Protein AF-A0A9P6BPW1-F1 (afdb_monomer)

Secondary structure (DSSP, 8-state):
-------PPPPPHHHHHHHHTTTS-HHHHHHHTTS-HHHHHHHHHHHHSEEETTT-GGGGSS-HHHHHHTGGG--EEE---SHHHHHHHHHSTT-EE-HHHHTTS----TT----EEEETT--SHHHHHHHHHHHHHHHHHHHHHHHHTTS--PPPPP-----HHHHHHHHHTT-TTS-S---------TT-S--PPPEE---S-PPP-

Mean predicted aligned error: 11.33 Å

Foldseek 3Di:
DDPPPPPDDPDDPLRVLLVVLVVDALVVLVVQLVPDVSSVVSSLLVNAAEAECVVCVVVLVDDLVNCLVSVVSHDHYHDPPDPSSVVSVLSNPPQADELVVVVVDPDDDQPPLDDWGHHPPCQDPVLVVLLVVLLVVVVVVVVVCVVVVPPDDDDDDDDDPDDPSNSSSVVSNNHPNNDPPQPPPPPDDPPDPDDGRISTGDDDDDDDD

Structure (mmCIF, N/CA/C/O backbone):
data_AF-A0A9P6BPW1-F1
#
_entry.id   AF-A0A9P6BPW1-F1
#
loop_
_atom_site.group_PDB
_atom_site.id
_atom_site.type_symbol
_atom_site.label_atom_id
_atom_site.label_alt_id
_atom_site.label_comp_id
_atom_site.label_asym_id
_atom_site.label_entity_id
_atom_site.label_seq_id
_atom_site.pdbx_PDB_ins_code
_atom_site.Cartn_x
_atom_site.Cartn_y
_atom_site.Cartn_z
_atom_site.occupancy
_atom_site.B_iso_or_equiv
_atom_site.auth_seq_id
_atom_site.auth_comp_id
_atom_site.auth_asym_id
_atom_site.auth_atom_id
_atom_site.pdbx_PDB_model_num
ATOM 1 N N . MET A 1 1 ? 9.138 25.338 -57.048 1.00 50.34 1 MET A N 1
ATOM 2 C CA . MET A 1 1 ? 8.666 24.848 -55.737 1.00 50.34 1 MET A CA 1
ATOM 3 C C . MET A 1 1 ? 9.693 23.859 -55.225 1.00 50.34 1 MET A C 1
ATOM 5 O O . MET A 1 1 ? 9.727 22.733 -55.693 1.00 50.34 1 MET A O 1
ATOM 9 N N . THR A 1 2 ? 10.612 24.310 -54.379 1.00 56.25 2 THR A N 1
ATOM 10 C CA . THR A 1 2 ? 11.591 23.439 -53.723 1.00 56.25 2 THR A CA 1
ATOM 11 C C . THR A 1 2 ? 11.017 23.031 -52.377 1.00 56.25 2 THR A C 1
ATOM 13 O O . THR A 1 2 ? 10.943 23.865 -51.475 1.00 56.25 2 THR A O 1
ATOM 16 N N . ASP A 1 3 ? 10.592 21.774 -52.263 1.00 57.56 3 ASP A N 1
ATOM 17 C CA . ASP A 1 3 ? 10.276 21.151 -50.981 1.00 57.56 3 ASP A CA 1
ATOM 18 C C . ASP A 1 3 ? 11.519 21.207 -50.093 1.00 57.56 3 ASP A C 1
ATOM 20 O O . ASP A 1 3 ? 12.514 20.507 -50.307 1.00 57.56 3 ASP A O 1
ATOM 24 N N . SER A 1 4 ? 11.486 22.085 -49.095 1.00 54.41 4 SER A N 1
ATOM 25 C CA . SER A 1 4 ? 12.459 22.088 -48.017 1.00 54.41 4 SER A CA 1
ATOM 26 C C . SER A 1 4 ? 12.219 20.838 -47.175 1.00 54.41 4 SER A C 1
ATOM 28 O O . SER A 1 4 ? 11.449 20.866 -46.215 1.00 54.41 4 SER A O 1
ATOM 30 N N . LEU A 1 5 ? 12.864 19.731 -47.553 1.00 60.88 5 LEU A N 1
ATOM 31 C CA . LEU A 1 5 ? 13.001 18.539 -46.722 1.00 60.88 5 LEU A CA 1
ATOM 32 C C . LEU A 1 5 ? 13.527 18.980 -45.356 1.00 60.88 5 LEU A C 1
ATOM 34 O O . LEU A 1 5 ? 14.708 19.300 -45.195 1.00 60.88 5 LEU A O 1
ATOM 38 N N . VAL A 1 6 ? 12.618 19.041 -44.383 1.00 67.81 6 VAL A N 1
ATOM 39 C CA . VAL A 1 6 ? 12.934 19.309 -42.986 1.00 67.81 6 VAL A CA 1
ATOM 40 C C . VAL A 1 6 ? 13.926 18.234 -42.574 1.00 67.81 6 VAL A C 1
ATOM 42 O O . VAL A 1 6 ? 13.581 17.061 -42.443 1.00 67.81 6 VAL A O 1
ATOM 45 N N . ARG A 1 7 ? 15.193 18.631 -42.442 1.00 68.12 7 ARG A N 1
ATOM 46 C CA . ARG A 1 7 ? 16.310 17.754 -42.098 1.00 68.12 7 ARG A CA 1
ATOM 47 C C . ARG A 1 7 ? 16.194 17.414 -40.610 1.00 68.12 7 ARG A C 1
ATOM 49 O O . ARG A 1 7 ? 16.899 17.963 -39.770 1.00 68.12 7 ARG A O 1
ATOM 56 N N . GLY A 1 8 ? 15.208 16.583 -40.278 1.00 80.38 8 GLY A N 1
ATOM 57 C CA . GLY A 1 8 ? 14.935 16.144 -38.919 1.00 80.38 8 GLY A CA 1
ATOM 58 C C . GLY A 1 8 ? 16.134 15.383 -38.367 1.00 80.38 8 GLY A C 1
ATOM 59 O O . GLY A 1 8 ? 16.733 14.557 -39.057 1.00 80.38 8 GLY A O 1
ATOM 60 N N . LYS A 1 9 ? 16.500 15.671 -37.116 1.00 88.38 9 LYS A N 1
ATOM 61 C CA . LYS A 1 9 ? 17.528 14.919 -36.393 1.00 88.38 9 LYS A CA 1
ATOM 62 C C . LYS A 1 9 ? 17.118 13.444 -36.366 1.00 88.38 9 LYS A C 1
ATOM 64 O O . LYS A 1 9 ? 16.017 13.130 -35.916 1.00 88.38 9 LYS A O 1
ATOM 69 N N . ALA A 1 10 ? 17.987 12.558 -36.855 1.00 89.94 10 ALA A N 1
ATOM 70 C CA . ALA A 1 10 ? 17.742 11.121 -36.800 1.00 89.94 10 ALA A CA 1
ATOM 71 C C . ALA A 1 10 ? 17.465 10.701 -35.347 1.00 89.94 10 ALA A C 1
ATOM 73 O O . ALA A 1 10 ? 18.186 11.108 -34.430 1.00 89.94 10 ALA A O 1
ATOM 74 N N . LEU A 1 11 ? 16.402 9.922 -35.141 1.00 91.25 11 LEU A N 1
ATOM 75 C CA . LEU A 1 11 ? 16.024 9.455 -33.811 1.00 91.25 11 LEU A CA 1
ATOM 76 C C . LEU A 1 11 ? 17.104 8.518 -33.272 1.00 91.25 11 LEU A C 1
ATOM 78 O O . LEU A 1 11 ? 17.569 7.611 -33.961 1.00 91.25 11 LEU A O 1
ATOM 82 N N . SER A 1 12 ? 17.488 8.729 -32.018 1.00 95.19 12 SER A N 1
ATOM 83 C CA . SER A 1 12 ? 18.448 7.850 -31.351 1.00 95.19 12 SER A CA 1
ATOM 84 C C . SER A 1 12 ? 17.793 6.522 -30.948 1.00 95.19 12 SER A C 1
ATOM 86 O O . SER A 1 12 ? 16.600 6.474 -30.645 1.00 95.19 12 SER A O 1
ATOM 88 N N . ILE A 1 13 ? 18.573 5.437 -30.878 1.00 93.94 13 ILE A N 1
ATOM 89 C CA . ILE A 1 13 ? 18.072 4.117 -30.441 1.00 93.94 13 ILE A CA 1
ATOM 90 C C . ILE A 1 13 ? 17.364 4.179 -29.068 1.00 93.94 13 ILE A C 1
ATOM 92 O O . ILE A 1 13 ? 16.273 3.613 -28.950 1.00 93.94 13 ILE A O 1
ATOM 96 N N . PRO A 1 14 ? 17.892 4.873 -28.034 1.00 94.25 14 PRO A N 1
ATOM 97 C CA . PRO A 1 14 ? 17.191 5.003 -26.754 1.00 94.25 14 PRO A CA 1
ATOM 98 C C . PRO A 1 14 ? 15.830 5.693 -26.876 1.00 94.25 14 PRO A C 1
ATOM 100 O O . PRO A 1 14 ? 14.873 5.291 -26.216 1.00 94.25 14 PRO A O 1
ATOM 103 N N . GLU A 1 15 ? 15.729 6.706 -27.739 1.00 93.94 15 GLU A N 1
ATOM 104 C CA . GLU A 1 15 ? 14.480 7.423 -27.976 1.00 93.94 15 GLU A CA 1
ATOM 105 C C . GLU A 1 15 ? 13.443 6.533 -28.665 1.00 93.94 15 GLU A C 1
ATOM 107 O O . GLU A 1 15 ? 12.296 6.480 -28.222 1.00 93.94 15 GLU A O 1
ATOM 112 N N . ILE A 1 16 ? 13.849 5.788 -29.698 1.00 94.62 16 ILE A N 1
ATOM 113 C CA . ILE A 1 16 ? 12.974 4.830 -30.385 1.00 94.62 16 ILE A CA 1
ATOM 114 C C . ILE A 1 16 ? 12.455 3.797 -29.384 1.00 94.62 16 ILE A C 1
ATOM 116 O O . ILE A 1 16 ? 11.249 3.581 -29.292 1.00 94.62 16 ILE A O 1
ATOM 120 N N . ARG A 1 17 ? 13.340 3.217 -28.568 1.00 95.00 17 ARG A N 1
ATOM 121 C CA . ARG A 1 17 ? 12.963 2.217 -27.563 1.00 95.00 17 ARG A CA 1
ATOM 122 C C . ARG A 1 17 ? 11.977 2.767 -26.531 1.00 95.00 17 ARG A C 1
ATOM 124 O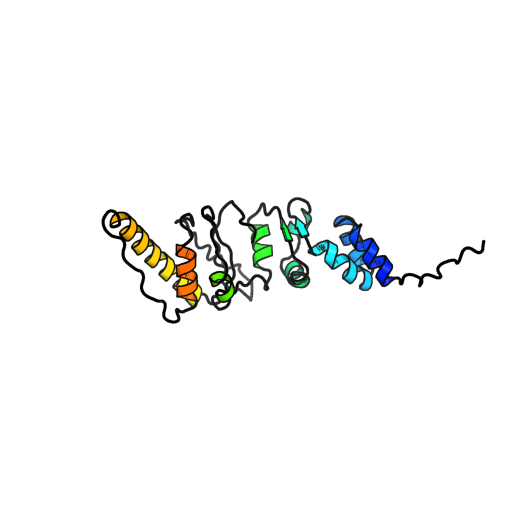 O . ARG A 1 17 ? 11.018 2.083 -26.195 1.00 95.00 17 ARG A O 1
ATOM 131 N N . ASN A 1 18 ? 12.175 4.000 -26.064 1.00 92.88 18 ASN A N 1
ATOM 132 C CA . ASN A 1 18 ? 11.261 4.653 -25.122 1.00 92.88 18 ASN A CA 1
ATOM 133 C C . ASN A 1 18 ? 9.896 4.995 -25.745 1.00 92.88 18 ASN A C 1
ATOM 135 O O . ASN A 1 18 ? 8.894 5.090 -25.043 1.00 92.88 18 ASN A O 1
ATOM 139 N N . ARG A 1 19 ? 9.837 5.207 -27.064 1.00 94.50 19 ARG A N 1
ATOM 140 C CA . ARG A 1 19 ? 8.560 5.356 -27.775 1.00 94.50 19 ARG A CA 1
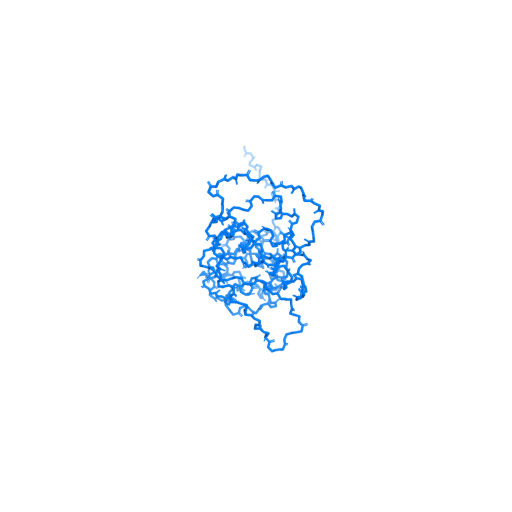ATOM 141 C C . ARG A 1 19 ? 7.866 4.005 -27.911 1.00 94.50 19 ARG A C 1
ATOM 143 O O . ARG A 1 19 ? 6.696 3.908 -27.566 1.00 94.50 19 ARG A O 1
ATOM 150 N N . VAL A 1 20 ? 8.590 2.969 -28.340 1.00 95.44 20 VAL A N 1
ATOM 151 C CA . VAL A 1 20 ? 8.068 1.598 -28.472 1.00 95.44 20 VAL A CA 1
ATOM 152 C C . VAL A 1 20 ? 7.539 1.077 -27.138 1.00 95.44 20 VAL A C 1
ATOM 154 O O . VAL A 1 20 ? 6.457 0.500 -27.103 1.00 95.44 20 VAL A O 1
ATOM 157 N N . SER A 1 21 ? 8.234 1.345 -26.029 1.00 94.75 21 SER A N 1
ATOM 158 C CA . SER A 1 21 ? 7.830 0.867 -24.703 1.00 94.75 21 SER A CA 1
ATOM 159 C C . SER A 1 21 ? 6.451 1.354 -24.246 1.00 94.75 21 SER A C 1
ATOM 161 O O . SER A 1 21 ? 5.848 0.731 -23.381 1.00 94.75 21 SER A O 1
ATOM 163 N N . ARG A 1 22 ? 5.917 2.425 -24.845 1.00 91.94 22 ARG A N 1
ATOM 164 C CA . ARG A 1 22 ? 4.569 2.941 -24.558 1.00 91.94 22 ARG A CA 1
ATOM 165 C C . ARG A 1 22 ? 3.454 2.200 -25.293 1.00 91.94 22 ARG A C 1
ATOM 167 O O . ARG A 1 22 ? 2.297 2.360 -24.924 1.00 91.94 22 ARG A O 1
ATOM 174 N N . PHE A 1 23 ? 3.789 1.446 -26.338 1.00 94.12 23 PHE A N 1
ATOM 175 C CA . PHE A 1 23 ? 2.822 0.751 -27.193 1.00 94.12 23 PHE A CA 1
ATOM 176 C C . PHE A 1 23 ? 2.856 -0.768 -27.030 1.00 94.12 23 PHE A C 1
ATOM 178 O O . PHE A 1 23 ? 2.002 -1.455 -27.583 1.00 94.12 23 PHE A O 1
ATOM 185 N N . VAL A 1 24 ? 3.833 -1.302 -26.296 1.00 93.25 24 VAL A N 1
ATOM 186 C CA . VAL A 1 24 ? 3.887 -2.735 -26.005 1.00 93.25 24 VAL A CA 1
ATOM 187 C C . VAL A 1 24 ? 2.907 -3.100 -24.898 1.00 93.25 24 VAL A C 1
ATOM 189 O O . VAL A 1 24 ? 2.673 -2.327 -23.968 1.00 93.25 24 VAL A O 1
ATOM 192 N N . THR A 1 25 ? 2.363 -4.311 -24.974 1.00 91.25 25 THR A N 1
ATOM 193 C CA . THR A 1 25 ? 1.605 -4.879 -23.858 1.00 91.25 25 THR A CA 1
ATOM 194 C C . THR A 1 25 ? 2.549 -5.227 -22.706 1.00 91.25 25 THR A C 1
ATOM 196 O O . THR A 1 25 ? 3.748 -5.417 -22.917 1.00 91.25 25 THR A O 1
ATOM 199 N N . THR A 1 26 ? 2.032 -5.376 -21.481 1.00 89.06 26 THR A N 1
ATOM 200 C CA . THR A 1 26 ? 2.853 -5.833 -20.346 1.00 89.06 26 THR A CA 1
ATOM 201 C C . THR A 1 26 ? 3.517 -7.175 -20.636 1.00 89.06 26 THR A C 1
ATOM 203 O O . THR A 1 26 ? 4.684 -7.361 -20.310 1.00 89.06 26 THR A O 1
ATOM 206 N N . LYS A 1 27 ? 2.806 -8.089 -21.311 1.00 90.00 27 LYS A N 1
ATOM 207 C CA . LYS A 1 27 ? 3.337 -9.399 -21.705 1.00 90.00 27 LYS A CA 1
ATOM 208 C C . LYS A 1 27 ? 4.553 -9.251 -22.622 1.00 90.00 27 LYS A C 1
ATOM 210 O O . LYS A 1 27 ? 5.598 -9.838 -22.349 1.00 90.00 27 LYS A O 1
ATOM 215 N N . ASP A 1 28 ? 4.437 -8.427 -23.661 1.00 93.44 28 ASP A N 1
ATOM 216 C CA . ASP A 1 28 ? 5.537 -8.180 -24.596 1.00 93.44 28 ASP A CA 1
ATOM 217 C C . ASP A 1 28 ? 6.692 -7.445 -23.909 1.00 93.44 28 ASP A C 1
ATOM 219 O O . ASP A 1 28 ? 7.857 -7.777 -24.127 1.00 93.44 28 ASP A O 1
ATOM 223 N N . ALA A 1 29 ? 6.385 -6.491 -23.024 1.00 93.00 29 ALA A N 1
ATOM 224 C CA . ALA A 1 29 ? 7.374 -5.786 -22.219 1.00 93.00 29 ALA A CA 1
ATOM 225 C C . ALA A 1 29 ? 8.170 -6.757 -21.332 1.00 93.00 29 ALA A C 1
ATOM 227 O O . ALA A 1 29 ? 9.399 -6.672 -21.283 1.00 93.00 29 ALA A O 1
ATOM 228 N N . THR A 1 30 ? 7.501 -7.720 -20.686 1.00 90.38 30 THR A N 1
ATOM 229 C CA . THR A 1 30 ? 8.153 -8.779 -19.905 1.00 90.38 30 THR A CA 1
ATOM 230 C C . THR A 1 30 ? 9.080 -9.618 -20.782 1.00 90.38 30 THR A C 1
ATOM 232 O O . THR A 1 30 ? 10.232 -9.817 -20.400 1.00 90.38 30 THR A O 1
ATOM 235 N N . SER A 1 31 ? 8.642 -10.031 -21.978 1.00 93.00 31 SER A N 1
ATOM 236 C CA . SER A 1 31 ? 9.473 -10.782 -22.937 1.00 93.00 31 SER A CA 1
ATOM 237 C C . SER A 1 31 ? 10.656 -9.975 -23.484 1.00 93.00 31 SER A C 1
ATOM 239 O O . SER A 1 31 ? 11.694 -10.544 -23.812 1.00 93.00 31 SER A O 1
ATOM 241 N N . CYS A 1 32 ? 10.524 -8.651 -23.550 1.00 93.69 32 CYS A N 1
ATOM 242 C CA . CYS A 1 32 ? 11.559 -7.719 -23.990 1.00 93.69 32 CYS A CA 1
ATOM 243 C C . CYS A 1 32 ? 12.586 -7.398 -22.890 1.00 93.69 32 CYS A C 1
ATOM 245 O O . CYS A 1 32 ? 13.735 -7.064 -23.187 1.00 93.69 32 CYS A O 1
ATOM 247 N N . SER A 1 33 ? 12.196 -7.502 -21.617 1.00 92.56 33 SER A N 1
ATOM 248 C CA . SER A 1 33 ? 13.060 -7.170 -20.483 1.00 92.56 33 SER A CA 1
ATOM 249 C C . SER A 1 33 ? 14.352 -8.003 -20.370 1.00 92.56 33 SER A C 1
ATOM 251 O O . SER A 1 33 ? 15.374 -7.390 -20.068 1.00 92.56 33 SER A O 1
ATOM 253 N N . PRO A 1 34 ? 14.407 -9.324 -20.654 1.00 93.75 34 PRO A N 1
ATOM 254 C CA . PRO A 1 34 ? 15.644 -10.100 -20.527 1.00 93.75 34 PRO A CA 1
ATOM 255 C C . PRO A 1 34 ? 16.623 -9.942 -21.702 1.00 93.75 34 PRO A C 1
ATOM 257 O O . PRO A 1 34 ? 17.723 -10.479 -21.627 1.00 93.75 34 PRO A O 1
ATOM 260 N N . VAL A 1 35 ? 16.266 -9.230 -22.781 1.00 94.75 35 VAL A N 1
ATOM 261 C CA . VAL A 1 35 ? 17.099 -9.148 -24.001 1.00 94.75 35 VAL A CA 1
ATOM 262 C C . VAL A 1 35 ? 18.475 -8.537 -23.710 1.00 94.75 35 VAL A C 1
ATOM 264 O O . VAL A 1 35 ? 19.497 -9.079 -24.122 1.00 94.75 35 VAL A O 1
ATOM 267 N N . CYS A 1 36 ? 18.514 -7.404 -23.002 1.00 95.44 36 CYS A N 1
ATOM 268 C CA . CYS A 1 36 ? 19.736 -6.813 -22.449 1.00 95.44 36 CYS A CA 1
ATOM 269 C C . CYS A 1 36 ? 19.399 -5.745 -21.396 1.00 95.44 36 CYS A C 1
ATOM 271 O O . CYS A 1 36 ? 18.290 -5.210 -21.393 1.00 95.44 36 CYS A O 1
ATOM 273 N N . ASN A 1 37 ? 20.379 -5.339 -20.577 1.00 95.25 37 ASN A N 1
ATOM 274 C CA . ASN A 1 37 ? 20.192 -4.354 -19.495 1.00 95.25 37 ASN A CA 1
ATOM 275 C C . ASN A 1 37 ? 19.508 -3.054 -19.946 1.00 95.25 37 ASN A C 1
ATOM 277 O O . ASN A 1 37 ? 18.682 -2.480 -19.237 1.00 95.25 37 ASN A O 1
ATOM 281 N N . ALA A 1 38 ? 19.845 -2.570 -21.143 1.00 95.19 38 ALA A N 1
ATOM 282 C CA . ALA A 1 38 ? 19.280 -1.331 -21.656 1.00 95.19 38 ALA A CA 1
ATOM 283 C C . ALA A 1 38 ? 17.783 -1.485 -22.002 1.00 95.19 38 ALA A C 1
ATOM 285 O O . ALA A 1 38 ? 17.003 -0.548 -21.806 1.00 95.19 38 ALA A O 1
ATOM 286 N N . TRP A 1 39 ? 17.377 -2.667 -22.478 1.00 95.38 39 TRP A N 1
ATOM 287 C CA . TRP A 1 39 ? 15.972 -3.020 -22.668 1.00 95.38 39 TRP A CA 1
ATOM 288 C C . TRP A 1 39 ? 15.275 -3.212 -21.323 1.00 95.38 39 TRP A C 1
ATOM 290 O O . TRP A 1 39 ? 14.255 -2.560 -21.107 1.00 95.38 39 TRP A O 1
ATOM 300 N N . SER A 1 40 ? 15.863 -3.958 -20.382 1.00 93.50 40 SER A N 1
ATOM 301 C CA . SER A 1 40 ? 15.311 -4.136 -19.028 1.00 93.50 40 SER A CA 1
ATOM 302 C C . SER A 1 40 ? 14.932 -2.793 -18.400 1.00 93.50 40 SER A C 1
ATOM 304 O O . SER A 1 40 ? 13.774 -2.572 -18.056 1.00 93.50 40 SER A O 1
ATOM 306 N N . ASN A 1 41 ? 15.865 -1.835 -18.390 1.00 92.00 41 ASN A N 1
ATOM 307 C CA . ASN A 1 41 ? 15.640 -0.503 -17.820 1.00 92.00 41 ASN A CA 1
ATOM 308 C C . ASN A 1 41 ? 14.516 0.287 -18.503 1.00 92.00 41 ASN A C 1
ATOM 310 O O . ASN A 1 41 ? 13.872 1.113 -17.865 1.00 92.00 41 ASN A O 1
ATOM 314 N N . THR A 1 42 ? 14.272 0.057 -19.794 1.00 94.81 42 THR A N 1
ATOM 315 C CA . THR A 1 42 ? 13.240 0.800 -20.536 1.00 94.81 42 THR A CA 1
ATOM 316 C C . THR A 1 42 ? 11.861 0.167 -20.396 1.00 94.81 42 THR A C 1
ATOM 318 O O . THR A 1 42 ? 10.861 0.881 -20.371 1.00 94.81 42 THR A O 1
ATOM 321 N N . PHE A 1 43 ? 11.801 -1.159 -20.278 1.00 93.94 43 PHE A N 1
ATOM 322 C CA . PHE A 1 43 ? 10.547 -1.899 -20.161 1.00 93.94 43 PHE A CA 1
ATOM 323 C C . PHE A 1 43 ? 10.105 -2.124 -18.710 1.00 93.94 43 PHE A C 1
ATOM 325 O O . PHE A 1 43 ? 8.927 -2.390 -18.492 1.00 93.94 43 PHE A O 1
ATOM 332 N N . PHE A 1 44 ? 10.968 -1.911 -17.707 1.00 91.31 44 PHE A N 1
ATOM 333 C CA . PHE A 1 44 ? 10.542 -1.951 -16.303 1.00 91.31 44 PHE A CA 1
ATOM 334 C C . PHE A 1 44 ? 9.425 -0.957 -15.995 1.00 91.31 44 PHE A C 1
ATOM 336 O O . PHE A 1 44 ? 8.491 -1.310 -15.284 1.00 91.31 44 PHE A O 1
ATOM 343 N N . TYR A 1 45 ? 9.471 0.259 -16.540 1.00 89.38 45 TYR A N 1
ATOM 344 C CA . TYR A 1 4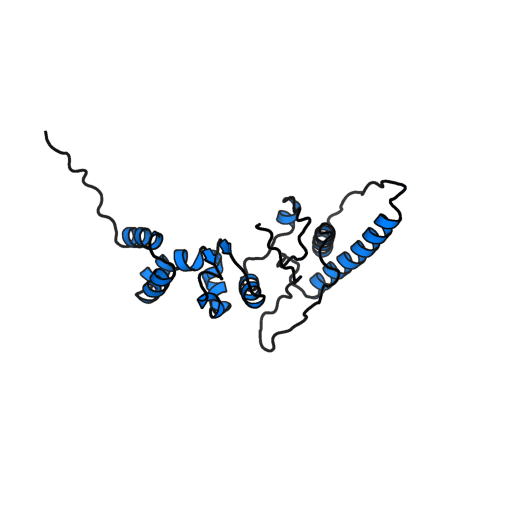5 ? 8.420 1.235 -16.261 1.00 89.38 45 TYR A CA 1
ATOM 345 C C . TYR A 1 45 ? 7.034 0.760 -16.746 1.00 89.38 45 TYR A C 1
ATOM 347 O O . TYR A 1 45 ? 6.139 0.682 -15.911 1.00 89.38 45 TYR A O 1
ATOM 355 N N . PRO A 1 46 ? 6.833 0.354 -18.016 1.00 89.56 46 PRO A N 1
ATOM 356 C CA . PRO A 1 46 ? 5.568 -0.244 -18.456 1.00 89.56 46 PRO A CA 1
ATOM 357 C C . PRO A 1 46 ? 5.135 -1.485 -17.665 1.00 89.56 46 PRO A C 1
ATOM 359 O O . PRO A 1 46 ? 3.943 -1.654 -17.434 1.00 89.56 46 PRO A O 1
ATOM 362 N N . ILE A 1 47 ? 6.081 -2.334 -17.240 1.00 89.94 47 ILE A N 1
ATOM 363 C CA . ILE A 1 47 ? 5.778 -3.552 -16.469 1.00 89.94 47 ILE A CA 1
ATOM 364 C C . ILE A 1 47 ? 5.256 -3.213 -15.070 1.00 89.94 47 ILE A C 1
ATOM 366 O O . ILE A 1 47 ? 4.318 -3.844 -14.592 1.00 89.94 47 ILE A O 1
ATOM 370 N N . TRP A 1 48 ? 5.877 -2.239 -14.403 1.00 89.50 48 TRP A N 1
ATOM 371 C CA . TRP A 1 48 ? 5.630 -1.959 -12.989 1.00 89.50 48 TRP A CA 1
ATOM 372 C C . TRP A 1 48 ? 4.707 -0.760 -12.741 1.00 89.50 48 TRP A C 1
ATOM 374 O O . TRP A 1 48 ? 4.257 -0.599 -11.613 1.00 89.50 48 TRP A O 1
ATOM 384 N N . TYR A 1 49 ? 4.406 0.079 -13.741 1.00 87.56 49 TYR A N 1
ATOM 385 C CA . TYR A 1 49 ? 3.649 1.322 -13.537 1.00 87.56 49 TYR A CA 1
ATOM 386 C C . TYR A 1 49 ? 2.197 1.094 -13.079 1.00 87.56 49 TYR A C 1
ATOM 388 O O . TYR A 1 49 ? 1.852 1.577 -11.989 1.00 87.56 49 TYR A O 1
ATOM 396 N N . PRO A 1 50 ? 1.352 0.347 -13.819 1.00 87.69 50 PRO A N 1
ATOM 397 C CA . PRO A 1 50 ? 0.082 -0.139 -13.308 1.00 87.69 50 PRO A CA 1
ATOM 398 C C . PRO A 1 50 ? 0.170 -1.638 -12.983 1.00 87.69 50 PRO A C 1
ATOM 400 O O . PRO A 1 50 ? 0.279 -2.474 -13.879 1.00 87.69 50 PRO A O 1
ATOM 403 N N . ILE A 1 51 ? 0.047 -1.996 -11.706 1.00 84.38 51 ILE A N 1
ATOM 404 C CA . ILE A 1 51 ? -0.151 -3.394 -11.311 1.00 84.38 51 ILE A CA 1
ATOM 405 C C . ILE A 1 51 ? -1.649 -3.674 -11.293 1.00 84.38 51 ILE A C 1
ATOM 407 O O . ILE A 1 51 ? -2.381 -3.183 -10.437 1.00 84.38 51 ILE A O 1
ATOM 411 N N . ASP A 1 52 ? -2.109 -4.482 -12.239 1.00 84.12 52 ASP A N 1
ATOM 412 C CA . ASP A 1 52 ? -3.476 -5.000 -12.257 1.00 84.12 52 ASP A CA 1
ATOM 413 C C . ASP A 1 52 ? -3.452 -6.504 -11.976 1.00 84.12 52 ASP A C 1
ATOM 415 O O . ASP A 1 52 ? -3.038 -7.282 -12.835 1.00 84.12 52 ASP A O 1
ATOM 419 N N . PHE A 1 53 ? -3.906 -6.912 -10.789 1.00 83.62 53 PHE A N 1
ATOM 420 C CA . PHE A 1 53 ? -3.906 -8.319 -10.372 1.00 83.62 53 PHE A CA 1
ATOM 421 C C . PHE A 1 53 ? -4.927 -9.187 -11.122 1.00 83.62 53 PHE A C 1
ATOM 423 O O . PHE A 1 53 ? -4.805 -10.408 -11.116 1.00 83.62 53 PHE A O 1
ATOM 430 N N . LYS A 1 54 ? -5.919 -8.588 -11.796 1.00 82.94 54 LYS A N 1
ATOM 431 C CA . LYS A 1 54 ? -6.857 -9.326 -12.654 1.00 82.94 54 LYS A CA 1
ATOM 432 C C . LYS A 1 54 ? -6.272 -9.555 -14.044 1.00 82.94 54 LYS A C 1
ATOM 434 O O . LYS A 1 54 ? -6.470 -10.621 -14.618 1.00 82.94 54 LYS A O 1
ATOM 439 N N . ALA A 1 55 ? -5.578 -8.555 -14.588 1.00 81.38 55 ALA A N 1
ATOM 440 C CA . ALA A 1 55 ? -4.956 -8.654 -15.909 1.00 81.38 55 ALA A CA 1
ATOM 441 C C . ALA A 1 55 ? -3.631 -9.433 -15.887 1.00 81.38 55 ALA A C 1
ATOM 443 O O . ALA A 1 55 ? -3.257 -10.030 -16.895 1.00 81.38 55 ALA A O 1
ATOM 444 N N . HIS A 1 56 ? -2.932 -9.449 -14.750 1.00 77.31 56 HIS A N 1
ATOM 445 C CA . HIS A 1 56 ? -1.618 -10.066 -14.617 1.00 77.31 56 HIS A CA 1
ATOM 446 C C . HIS A 1 56 ? -1.605 -11.114 -13.500 1.00 77.31 56 HIS A C 1
ATOM 448 O O . HIS A 1 56 ? -1.112 -10.872 -12.398 1.00 77.31 56 HIS A O 1
ATOM 454 N N . THR A 1 57 ? -2.103 -12.313 -13.800 1.00 74.62 57 THR A N 1
ATOM 455 C CA . THR A 1 57 ? -2.045 -13.455 -12.869 1.00 74.62 57 THR A CA 1
ATOM 456 C C . THR A 1 57 ? -0.611 -13.789 -12.450 1.00 74.62 57 THR A C 1
ATOM 458 O O . THR A 1 57 ? -0.377 -14.223 -11.331 1.00 74.62 57 THR A O 1
ATOM 461 N N . THR A 1 58 ? 0.374 -13.487 -13.300 1.00 70.44 58 THR A N 1
ATOM 462 C CA . THR A 1 58 ? 1.802 -13.695 -13.026 1.00 70.44 58 THR A CA 1
ATOM 463 C C . THR A 1 58 ? 2.338 -12.874 -11.852 1.00 70.44 58 THR A C 1
ATOM 465 O O . THR A 1 58 ? 3.409 -13.190 -11.349 1.00 70.44 58 THR A O 1
ATOM 468 N N . PHE A 1 59 ? 1.637 -11.824 -11.400 1.00 73.12 59 PHE A N 1
ATOM 469 C CA . PHE A 1 59 ? 2.047 -11.076 -10.203 1.00 73.12 59 PHE A CA 1
ATOM 470 C C . PHE A 1 59 ? 1.775 -11.826 -8.899 1.00 73.12 59 PHE A C 1
ATOM 472 O O . PHE A 1 59 ? 2.329 -11.444 -7.871 1.00 73.12 59 PHE A O 1
ATOM 479 N N . GLU A 1 60 ? 0.967 -12.889 -8.920 1.00 72.38 60 GLU A N 1
ATOM 480 C CA . GLU A 1 60 ? 0.815 -13.770 -7.757 1.00 72.38 60 GLU A CA 1
ATOM 481 C C . GLU A 1 60 ? 2.117 -14.517 -7.442 1.00 72.38 60 GLU A C 1
ATOM 483 O O . GLU A 1 60 ? 2.428 -14.729 -6.271 1.00 72.38 60 GLU A O 1
ATOM 488 N N . ASP A 1 61 ? 2.912 -14.809 -8.474 1.00 77.69 61 ASP A N 1
ATOM 489 C CA . ASP A 1 61 ? 4.197 -15.507 -8.368 1.00 77.69 61 ASP A CA 1
ATOM 490 C C . ASP A 1 61 ? 5.387 -14.554 -8.173 1.00 77.69 61 ASP A C 1
ATOM 492 O O . ASP A 1 61 ? 6.525 -14.986 -7.967 1.00 77.69 61 ASP A O 1
ATOM 496 N N . VAL A 1 62 ? 5.159 -13.238 -8.243 1.00 79.69 62 VAL A N 1
ATOM 497 C CA . VAL A 1 62 ? 6.221 -12.249 -8.050 1.00 79.69 62 VAL A CA 1
ATOM 498 C C . VAL A 1 62 ? 6.619 -12.233 -6.580 1.00 79.69 62 VAL A C 1
ATOM 500 O O . VAL A 1 62 ? 5.877 -11.782 -5.706 1.00 79.69 62 VAL A O 1
ATOM 503 N N . ALA A 1 63 ? 7.843 -12.687 -6.315 1.00 80.44 63 ALA A N 1
ATOM 504 C CA . ALA A 1 63 ? 8.425 -12.632 -4.987 1.00 80.44 63 ALA A CA 1
ATOM 505 C C . ALA A 1 63 ? 8.440 -11.187 -4.453 1.00 80.44 63 ALA A C 1
ATOM 507 O O . ALA A 1 63 ? 8.744 -10.225 -5.167 1.00 80.44 63 ALA A O 1
ATOM 508 N N . ALA A 1 64 ? 8.115 -11.030 -3.167 1.00 78.62 64 ALA A N 1
ATOM 509 C CA . ALA A 1 64 ? 7.983 -9.721 -2.531 1.00 78.62 64 ALA A CA 1
ATOM 510 C C . ALA A 1 64 ? 9.268 -8.874 -2.621 1.00 78.62 64 ALA A C 1
ATOM 512 O O . ALA A 1 64 ? 9.192 -7.647 -2.700 1.00 78.62 64 ALA A O 1
ATOM 513 N N . ASP A 1 65 ? 10.4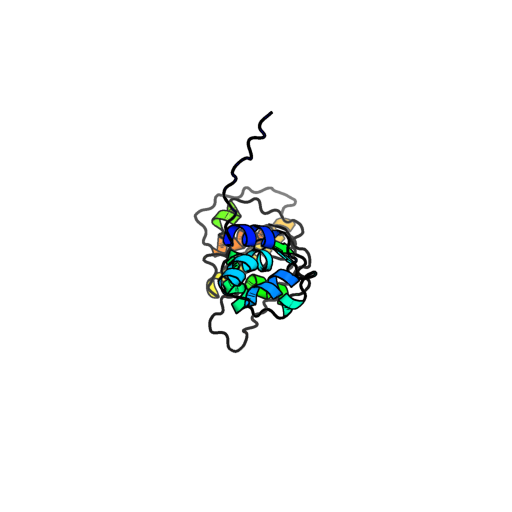49 -9.501 -2.650 1.00 79.31 65 ASP A N 1
ATOM 514 C CA . ASP A 1 65 ? 11.727 -8.802 -2.802 1.00 79.31 65 ASP A CA 1
ATOM 515 C C . ASP A 1 65 ? 11.867 -8.143 -4.186 1.00 79.31 65 ASP A C 1
ATOM 517 O O . ASP A 1 65 ? 12.409 -7.042 -4.290 1.00 79.31 65 ASP A O 1
ATOM 521 N N . VAL A 1 66 ? 11.340 -8.777 -5.238 1.00 83.94 66 VAL A N 1
ATOM 522 C CA . VAL A 1 66 ? 11.318 -8.238 -6.602 1.00 83.94 66 VAL A CA 1
ATOM 523 C C . VAL A 1 66 ? 10.372 -7.044 -6.677 1.00 83.94 66 VAL A C 1
ATOM 525 O O . VAL A 1 66 ? 10.767 -5.985 -7.164 1.00 83.94 66 VAL A O 1
ATOM 528 N N . ALA A 1 67 ? 9.166 -7.166 -6.117 1.00 83.88 67 ALA A N 1
ATOM 529 C CA . ALA A 1 67 ? 8.228 -6.046 -6.039 1.00 83.88 67 ALA A CA 1
ATOM 530 C C . ALA A 1 67 ? 8.823 -4.853 -5.267 1.00 83.88 67 ALA A C 1
ATOM 532 O O . ALA A 1 67 ? 8.694 -3.708 -5.700 1.00 83.88 67 ALA A O 1
ATOM 533 N N . CYS A 1 68 ? 9.550 -5.113 -4.174 1.00 81.62 68 CYS A N 1
ATOM 534 C CA . CYS A 1 68 ? 10.254 -4.071 -3.425 1.00 81.62 68 CYS A CA 1
ATOM 535 C C . CYS A 1 68 ? 11.349 -3.380 -4.255 1.00 81.62 68 CYS A C 1
ATOM 537 O O . CYS A 1 68 ? 11.465 -2.159 -4.196 1.00 81.62 68 CYS A O 1
ATOM 539 N N . LYS A 1 69 ? 12.140 -4.119 -5.050 1.00 85.31 69 LYS A N 1
ATOM 540 C CA . LYS A 1 69 ? 13.196 -3.534 -5.907 1.00 85.31 69 LYS A CA 1
ATOM 541 C C . LYS A 1 69 ? 12.638 -2.521 -6.911 1.00 85.31 69 LYS A C 1
ATOM 543 O O . LYS A 1 69 ? 13.301 -1.534 -7.226 1.00 85.31 69 LYS A O 1
ATOM 548 N N . HIS A 1 70 ? 11.413 -2.741 -7.379 1.00 86.75 70 HIS A N 1
ATOM 549 C CA . HIS A 1 70 ? 10.764 -1.905 -8.389 1.00 86.75 70 HIS A CA 1
ATOM 550 C C . HIS A 1 70 ? 9.675 -0.987 -7.822 1.00 86.75 70 HIS A C 1
ATOM 552 O O . HIS A 1 70 ? 8.922 -0.382 -8.582 1.00 86.75 70 HIS A O 1
ATOM 558 N N . GLU A 1 71 ? 9.620 -0.811 -6.500 1.00 84.00 71 GLU A N 1
ATOM 559 C CA . GLU A 1 71 ? 8.534 -0.082 -5.841 1.00 84.00 71 GLU A CA 1
ATOM 560 C C . GLU A 1 71 ? 8.332 1.349 -6.337 1.00 84.00 71 GLU A C 1
ATOM 562 O O . GLU A 1 71 ? 7.210 1.824 -6.462 1.00 84.00 71 GLU A O 1
ATOM 567 N N . HIS A 1 72 ? 9.424 2.035 -6.660 1.00 81.94 72 HIS A N 1
ATOM 568 C CA . HIS A 1 72 ? 9.410 3.424 -7.106 1.00 81.94 72 HIS A CA 1
ATOM 569 C C . HIS A 1 72 ? 8.795 3.605 -8.505 1.00 81.94 72 HIS A C 1
ATOM 571 O O . HIS A 1 72 ? 8.478 4.732 -8.900 1.00 81.94 72 HIS A O 1
ATOM 577 N N . HIS A 1 73 ? 8.623 2.510 -9.251 1.00 85.19 73 HIS A N 1
ATOM 578 C CA . HIS A 1 73 ? 7.911 2.497 -10.522 1.00 85.19 73 HIS A CA 1
ATOM 579 C C . HIS A 1 73 ? 6.409 2.261 -10.354 1.00 85.19 73 HIS A C 1
ATOM 581 O O . HIS A 1 73 ? 5.654 2.706 -11.214 1.00 85.19 73 HIS A O 1
ATOM 587 N N . ILE A 1 74 ? 5.973 1.639 -9.254 1.00 86.25 74 ILE A N 1
ATOM 588 C CA . ILE A 1 74 ? 4.567 1.316 -8.999 1.00 86.25 74 ILE A CA 1
ATOM 589 C C . ILE A 1 74 ? 3.818 2.592 -8.622 1.00 86.25 74 ILE A C 1
ATOM 591 O O . ILE A 1 74 ? 4.123 3.245 -7.623 1.00 86.25 74 ILE A O 1
ATOM 595 N N . ARG A 1 75 ? 2.835 2.975 -9.441 1.00 80.88 75 ARG A N 1
ATOM 596 C CA . ARG A 1 75 ? 2.016 4.179 -9.216 1.00 80.88 75 ARG A CA 1
ATOM 597 C C . ARG A 1 75 ? 0.545 3.866 -9.041 1.00 80.88 75 ARG A C 1
ATOM 599 O O . ARG A 1 75 ? -0.131 4.571 -8.302 1.00 80.88 75 ARG A O 1
ATOM 606 N N . VAL A 1 76 ? 0.061 2.827 -9.712 1.00 78.31 76 VAL A N 1
ATOM 607 C CA . VAL A 1 76 ? -1.349 2.446 -9.698 1.00 78.31 76 VAL A CA 1
ATOM 608 C C . VAL A 1 76 ? -1.446 0.962 -9.393 1.00 78.31 76 VAL A C 1
ATOM 610 O O . VAL A 1 76 ? -0.718 0.161 -9.977 1.00 78.31 76 VAL A O 1
ATOM 613 N N . ILE A 1 77 ? -2.341 0.597 -8.476 1.00 82.12 77 ILE A N 1
ATOM 614 C CA . ILE A 1 77 ? -2.610 -0.799 -8.140 1.00 82.12 77 ILE A CA 1
ATOM 615 C C . ILE A 1 77 ? -4.114 -1.036 -8.195 1.00 82.12 77 ILE A C 1
ATOM 617 O O . ILE A 1 77 ? -4.872 -0.401 -7.466 1.00 82.12 77 ILE A O 1
ATOM 621 N N . ASN A 1 78 ? -4.535 -1.954 -9.058 1.00 79.31 78 ASN A N 1
ATOM 622 C CA . ASN A 1 78 ? -5.933 -2.231 -9.358 1.00 79.31 78 ASN A CA 1
ATOM 623 C C . ASN A 1 78 ? -6.295 -3.686 -9.043 1.00 79.31 78 ASN A C 1
ATOM 625 O O . ASN A 1 78 ? -5.443 -4.576 -9.047 1.00 79.31 78 ASN A O 1
ATOM 629 N N . ASN A 1 79 ? -7.594 -3.922 -8.832 1.00 79.81 79 ASN A N 1
ATOM 630 C CA . ASN A 1 79 ? -8.205 -5.254 -8.778 1.00 79.81 79 ASN A CA 1
ATOM 631 C C . ASN A 1 79 ? -7.560 -6.224 -7.777 1.00 79.81 79 ASN A C 1
ATOM 633 O O . ASN A 1 79 ? -7.343 -7.385 -8.095 1.00 79.81 79 ASN A O 1
ATOM 637 N N . ILE A 1 80 ? -7.268 -5.772 -6.559 1.00 80.62 80 ILE A N 1
ATOM 638 C CA . ILE A 1 80 ? -6.758 -6.647 -5.496 1.00 80.62 80 ILE A CA 1
ATOM 639 C C . ILE A 1 80 ? -7.885 -7.601 -5.074 1.00 80.62 80 ILE A C 1
ATOM 641 O O . ILE A 1 80 ? -8.854 -7.177 -4.442 1.00 80.62 80 ILE A O 1
ATOM 645 N N . LEU A 1 81 ? -7.774 -8.879 -5.435 1.00 77.69 81 LEU A N 1
ATOM 646 C CA . LEU A 1 81 ? -8.801 -9.897 -5.181 1.00 77.69 81 LEU A CA 1
ATOM 647 C C . LEU A 1 81 ? -8.499 -10.726 -3.929 1.00 77.69 81 LEU A C 1
ATOM 649 O O . LEU A 1 81 ? -9.422 -11.177 -3.249 1.00 77.69 81 LEU A O 1
ATOM 653 N N . ALA A 1 82 ? -7.215 -10.915 -3.610 1.00 79.19 82 ALA A N 1
ATOM 654 C CA . ALA A 1 82 ? -6.769 -11.793 -2.534 1.00 79.19 82 ALA A CA 1
ATOM 655 C C . ALA A 1 82 ? -5.950 -11.067 -1.456 1.00 79.19 82 ALA A C 1
ATOM 657 O O . ALA A 1 82 ? -5.258 -10.075 -1.688 1.00 79.19 82 ALA A O 1
ATOM 658 N N . LEU A 1 83 ? -5.992 -11.613 -0.238 1.00 71.56 83 LEU A N 1
ATOM 659 C CA . LEU A 1 83 ? -5.241 -11.094 0.907 1.00 71.56 83 LEU A CA 1
ATOM 660 C C . LEU A 1 83 ? -3.719 -11.243 0.727 1.00 71.56 83 LEU A C 1
ATOM 662 O O . LEU A 1 83 ? -2.965 -10.406 1.220 1.00 71.56 83 LEU A O 1
ATOM 666 N N . SER A 1 84 ? -3.280 -12.276 0.001 1.00 75.38 84 SER A N 1
ATOM 667 C CA . SER A 1 84 ? -1.884 -12.499 -0.397 1.00 75.38 84 SER A CA 1
ATOM 668 C C . SER A 1 84 ? -1.358 -11.369 -1.287 1.00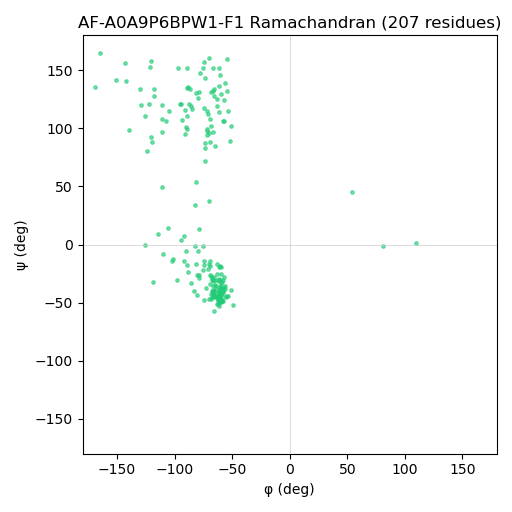 75.38 84 SER A C 1
ATOM 670 O O . SER A 1 84 ? -0.314 -10.797 -0.984 1.00 75.38 84 SER A O 1
ATOM 672 N N . GLN A 1 85 ? -2.119 -10.976 -2.312 1.00 80.25 85 GLN A N 1
ATOM 673 C CA . GLN A 1 85 ? -1.790 -9.865 -3.215 1.00 80.25 85 GLN A CA 1
ATOM 674 C C . GLN A 1 85 ? -1.632 -8.549 -2.441 1.00 80.25 85 GLN A C 1
ATOM 676 O O . GLN A 1 85 ? -0.671 -7.806 -2.622 1.00 80.25 85 GLN A O 1
ATOM 681 N N . LEU A 1 86 ? -2.532 -8.295 -1.488 1.00 75.75 86 LEU A N 1
ATOM 682 C CA . LEU A 1 86 ? -2.453 -7.121 -0.624 1.00 75.75 86 LEU A CA 1
ATOM 683 C C . LEU A 1 86 ? -1.204 -7.130 0.270 1.00 75.75 86 LEU A C 1
ATOM 685 O O . LEU A 1 86 ? -0.608 -6.082 0.503 1.00 75.75 86 LEU A O 1
ATOM 689 N N . ASN A 1 87 ? -0.774 -8.297 0.752 1.00 73.06 87 ASN A N 1
ATOM 690 C CA . ASN A 1 87 ? 0.455 -8.405 1.537 1.00 73.06 87 ASN A CA 1
ATOM 691 C C . ASN A 1 87 ? 1.702 -8.062 0.709 1.00 73.06 87 ASN A C 1
ATOM 693 O O . ASN A 1 87 ? 2.606 -7.425 1.246 1.00 73.06 87 ASN A O 1
ATOM 697 N N . ILE A 1 88 ? 1.730 -8.398 -0.588 1.00 75.62 88 ILE A N 1
ATOM 698 C CA . ILE A 1 88 ? 2.807 -7.974 -1.500 1.00 75.62 88 ILE A CA 1
ATOM 699 C C . ILE A 1 88 ? 2.870 -6.443 -1.538 1.00 75.62 88 ILE A C 1
ATOM 701 O O . ILE A 1 88 ? 3.932 -5.865 -1.325 1.00 75.62 88 ILE A O 1
ATOM 705 N N . ILE A 1 89 ? 1.731 -5.768 -1.682 1.00 75.75 89 ILE A N 1
ATOM 706 C CA . ILE A 1 89 ? 1.671 -4.297 -1.727 1.00 75.75 89 ILE A CA 1
ATOM 707 C C . ILE A 1 89 ? 2.124 -3.660 -0.413 1.00 75.75 89 ILE A C 1
ATOM 709 O O . ILE A 1 89 ? 2.777 -2.622 -0.403 1.00 75.75 89 ILE A O 1
ATOM 713 N N . LEU A 1 90 ? 1.772 -4.263 0.719 1.00 71.19 90 LEU A N 1
ATOM 714 C CA . LEU A 1 90 ? 2.166 -3.752 2.032 1.00 71.19 90 LEU A CA 1
ATOM 715 C C . LEU A 1 90 ? 3.628 -4.039 2.358 1.00 71.19 90 LEU A C 1
ATOM 717 O O . LEU A 1 90 ? 4.206 -3.364 3.211 1.00 71.19 90 LEU A O 1
ATOM 721 N N . SER A 1 91 ? 4.224 -5.042 1.710 1.00 69.94 91 SER A N 1
ATOM 722 C CA . SER A 1 91 ? 5.646 -5.342 1.852 1.00 69.94 91 SER A CA 1
ATOM 723 C C . SER A 1 91 ? 6.519 -4.233 1.260 1.00 69.94 91 SER A C 1
ATOM 725 O O . SER A 1 91 ? 7.567 -3.932 1.838 1.00 69.94 91 SER A O 1
ATOM 727 N N . ILE A 1 92 ? 6.018 -3.553 0.220 1.00 75.44 92 ILE A N 1
ATOM 728 C CA . ILE A 1 92 ? 6.630 -2.386 -0.419 1.00 75.44 92 ILE A CA 1
ATOM 729 C C . ILE A 1 92 ? 6.937 -1.322 0.650 1.00 75.44 92 ILE A C 1
ATOM 731 O O . ILE A 1 92 ? 6.049 -0.808 1.340 1.00 75.44 92 ILE A O 1
ATOM 735 N N . LYS A 1 93 ? 8.228 -1.043 0.852 1.00 64.06 93 LYS A N 1
ATOM 736 C CA . LYS A 1 93 ? 8.755 -0.281 1.995 1.00 64.06 93 LYS A CA 1
ATOM 737 C C . LYS A 1 93 ? 8.326 1.183 1.968 1.00 64.06 93 LYS A C 1
ATOM 739 O O . LYS A 1 93 ? 8.138 1.771 3.033 1.00 64.06 93 LYS A O 1
ATOM 744 N N . ASN A 1 94 ? 8.093 1.743 0.784 1.00 63.84 94 ASN A N 1
ATOM 745 C CA . ASN A 1 94 ? 7.761 3.159 0.633 1.00 63.84 94 ASN A CA 1
ATOM 746 C C . ASN A 1 94 ? 6.287 3.516 0.869 1.00 63.84 94 ASN A C 1
ATOM 748 O O . ASN A 1 94 ? 5.953 4.699 0.882 1.00 63.84 94 ASN A O 1
ATOM 752 N N . ASN A 1 95 ? 5.416 2.548 1.163 1.00 64.75 95 ASN A N 1
ATOM 753 C CA . ASN A 1 95 ? 4.009 2.812 1.493 1.00 64.75 95 ASN A CA 1
ATOM 754 C C . ASN A 1 95 ? 3.804 3.220 2.966 1.00 64.75 95 ASN A C 1
ATOM 756 O O . ASN A 1 95 ? 2.805 2.862 3.591 1.00 64.75 95 ASN A O 1
ATOM 760 N N . SER A 1 96 ? 4.770 3.945 3.542 1.00 76.50 96 SER A N 1
ATOM 761 C CA . SER A 1 96 ? 4.665 4.490 4.894 1.00 76.50 96 SER A CA 1
ATOM 762 C C . SER A 1 96 ? 4.059 5.888 4.863 1.00 76.50 96 SER A C 1
ATOM 764 O O . SER A 1 96 ? 4.619 6.836 4.310 1.00 76.50 96 SER A O 1
ATOM 766 N N . MET A 1 97 ? 2.890 5.998 5.470 1.00 81.62 97 MET A N 1
ATOM 767 C CA . MET A 1 97 ? 2.064 7.183 5.544 1.00 81.62 97 MET A CA 1
ATOM 768 C C . MET A 1 97 ? 2.550 8.117 6.651 1.00 81.62 97 MET A C 1
ATOM 770 O O . MET A 1 97 ? 2.766 7.701 7.788 1.00 81.62 97 MET A O 1
ATOM 774 N N . ASP A 1 98 ? 2.719 9.396 6.328 1.00 87.31 98 ASP A N 1
ATOM 775 C CA . ASP A 1 98 ? 3.042 10.424 7.316 1.00 87.31 98 ASP A CA 1
ATOM 776 C C . ASP A 1 98 ? 1.751 10.979 7.927 1.00 87.31 98 ASP A C 1
ATOM 778 O O . ASP A 1 98 ? 0.920 11.538 7.206 1.00 87.31 98 ASP A O 1
ATOM 782 N N . MET A 1 99 ? 1.577 10.869 9.248 1.00 88.44 99 MET A N 1
ATOM 783 C CA . MET A 1 99 ? 0.381 11.401 9.916 1.00 88.44 99 MET A CA 1
ATOM 784 C C . MET A 1 99 ? 0.207 12.905 9.736 1.00 88.44 99 MET A C 1
ATOM 786 O O . MET A 1 99 ? -0.916 13.394 9.752 1.00 88.44 99 MET A O 1
ATOM 790 N N . SER A 1 100 ? 1.293 13.640 9.506 1.00 88.62 100 SER A N 1
ATOM 791 C CA . SER A 1 100 ? 1.239 15.079 9.249 1.00 88.62 100 SER A CA 1
ATOM 792 C C . SER A 1 100 ? 0.602 15.389 7.894 1.00 88.62 100 SER A C 1
ATOM 794 O O . SER A 1 100 ? 0.044 16.466 7.710 1.00 88.62 100 SER A O 1
ATOM 796 N N . HIS A 1 101 ? 0.675 14.458 6.938 1.00 82.38 101 HIS A N 1
ATOM 797 C CA . HIS A 1 101 ? -0.069 14.549 5.683 1.00 82.38 101 HIS A CA 1
ATOM 798 C C . HIS A 1 101 ? -1.515 14.097 5.874 1.00 82.38 101 HIS A C 1
ATOM 800 O O . HIS A 1 101 ? -2.416 14.791 5.412 1.00 82.38 101 HIS A O 1
ATOM 806 N N . VAL A 1 102 ? -1.734 12.996 6.605 1.00 83.31 102 VAL A N 1
ATOM 807 C CA . VAL A 1 102 ? -3.081 12.479 6.907 1.00 83.31 102 VAL A CA 1
ATOM 808 C C . VAL A 1 102 ? -3.942 13.550 7.568 1.00 83.31 102 VAL A C 1
ATOM 810 O O . VAL A 1 102 ? -5.057 13.775 7.118 1.00 83.31 102 VAL A O 1
ATOM 813 N N . GLU A 1 103 ? -3.400 14.271 8.548 1.00 85.69 103 GLU A N 1
ATOM 814 C CA . GLU A 1 103 ? -4.089 15.351 9.267 1.00 85.69 103 GLU A CA 1
ATOM 815 C C . GLU A 1 103 ? -4.477 16.542 8.390 1.00 85.69 103 GLU A C 1
ATOM 817 O O . GLU A 1 103 ? -5.469 17.214 8.663 1.00 85.69 103 GLU A O 1
ATOM 822 N N . LYS A 1 104 ? -3.701 16.818 7.336 1.00 84.94 104 LYS A N 1
ATOM 823 C CA . LYS A 1 104 ? -4.006 17.890 6.379 1.00 84.94 104 LYS A CA 1
ATOM 824 C C . LYS A 1 104 ? -5.078 17.466 5.379 1.00 84.94 104 LYS A C 1
A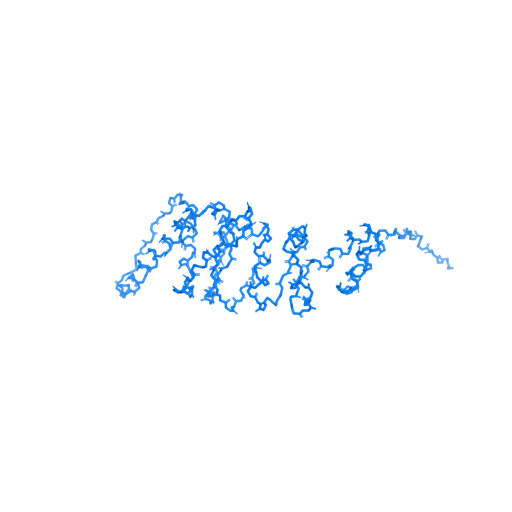TOM 826 O O . LYS A 1 104 ? -5.806 18.309 4.862 1.00 84.94 104 LYS A O 1
ATOM 831 N N . SER A 1 105 ? -5.164 16.173 5.084 1.00 75.94 105 SER A N 1
ATOM 832 C CA . SER A 1 105 ? -6.160 15.612 4.176 1.00 75.94 105 SER A CA 1
ATOM 833 C C . SER A 1 105 ? -7.469 15.289 4.900 1.00 75.94 105 SER A C 1
ATOM 835 O O . SER A 1 105 ? -7.490 14.648 5.945 1.00 75.94 105 SER A O 1
ATOM 837 N N . LEU A 1 106 ? -8.602 15.679 4.317 1.00 66.88 106 LEU A N 1
ATOM 838 C CA . LEU A 1 106 ? -9.927 15.325 4.829 1.00 66.88 106 LEU A CA 1
ATOM 839 C C . LEU A 1 106 ? -10.232 13.849 4.540 1.00 66.88 106 LEU A C 1
ATOM 841 O O . LEU A 1 106 ? -10.909 13.519 3.569 1.00 66.88 106 LEU A O 1
ATOM 845 N N . TRP A 1 107 ? -9.747 12.948 5.392 1.00 71.62 107 TRP A N 1
ATOM 846 C CA . TRP A 1 107 ? -10.090 11.531 5.312 1.00 71.62 107 TRP A CA 1
ATOM 847 C C . TRP A 1 107 ? -11.532 11.328 5.765 1.00 71.62 107 TRP A C 1
ATOM 849 O O . TRP A 1 107 ? -11.835 11.245 6.954 1.00 71.62 107 TRP A O 1
ATOM 859 N N . LYS A 1 108 ? -12.441 11.249 4.796 1.00 63.06 108 LYS A N 1
ATOM 860 C CA . LYS A 1 108 ? -13.833 10.860 5.015 1.00 63.06 108 LYS A CA 1
ATOM 861 C C . LYS A 1 108 ? -14.125 9.608 4.201 1.00 63.06 108 LYS A C 1
ATOM 863 O O . LYS A 1 108 ? -14.599 9.701 3.077 1.00 63.06 108 LYS A O 1
ATOM 868 N N . CYS A 1 109 ? -13.872 8.436 4.777 1.00 69.38 109 CYS A N 1
ATOM 869 C CA . CYS A 1 109 ? -14.445 7.196 4.255 1.00 69.38 109 CYS A CA 1
ATOM 870 C C . CYS A 1 109 ? -15.484 6.670 5.261 1.00 69.38 109 CYS A C 1
ATOM 872 O O . CYS A 1 109 ? -15.142 5.989 6.227 1.00 69.38 109 CYS A O 1
ATOM 874 N N . SER A 1 110 ? -16.763 6.977 5.021 1.00 68.88 110 SER A N 1
ATOM 875 C CA . SER A 1 110 ? -17.915 6.529 5.830 1.00 68.88 110 SER A CA 1
ATOM 876 C C . SER A 1 110 ? -18.101 5.011 5.832 1.00 68.88 110 SER A C 1
ATOM 878 O O . SER A 1 110 ? -18.665 4.442 6.767 1.00 68.88 110 SER A O 1
ATOM 880 N N . ASP A 1 111 ? -17.619 4.353 4.779 1.00 74.50 111 ASP A N 1
ATOM 881 C CA . ASP A 1 111 ? -17.840 2.933 4.508 1.00 74.50 111 ASP A CA 1
ATOM 882 C C . ASP A 1 111 ? -16.564 2.098 4.567 1.00 74.50 111 ASP A C 1
ATOM 884 O O . ASP A 1 111 ? -16.571 0.906 4.235 1.00 74.50 111 ASP A O 1
ATOM 888 N N . LEU A 1 112 ? -15.470 2.706 5.037 1.00 75.50 112 LEU A N 1
ATOM 889 C CA . LEU A 1 112 ? -14.216 2.006 5.240 1.00 75.50 112 LEU A CA 1
ATOM 890 C C . LEU A 1 112 ? -14.380 1.058 6.412 1.00 75.50 112 LEU A C 1
ATOM 892 O O . LEU A 1 112 ? -14.211 1.429 7.573 1.00 75.50 112 LEU A O 1
ATOM 896 N N . LYS A 1 113 ? -14.685 -0.201 6.109 1.00 67.94 113 LYS A N 1
ATOM 897 C CA . LYS A 1 113 ? -14.616 -1.205 7.165 1.00 67.94 113 LYS A CA 1
ATOM 898 C C . LYS A 1 113 ? -13.167 -1.482 7.527 1.00 67.94 113 LYS A C 1
ATOM 900 O O . LYS A 1 113 ? -12.977 -1.935 8.650 1.00 67.94 113 LYS A O 1
ATOM 905 N N . VAL A 1 114 ? -12.194 -1.174 6.627 1.00 66.12 114 VAL A N 1
ATOM 906 C CA . VAL A 1 114 ? -10.756 -1.449 6.812 1.00 66.12 114 VAL A CA 1
ATOM 907 C C . VAL A 1 114 ? -9.725 -0.580 6.166 1.00 66.12 114 VAL A C 1
ATOM 909 O O . VAL A 1 114 ? -9.769 -0.261 4.988 1.00 66.12 114 VAL A O 1
ATOM 912 N N . LEU A 1 115 ? -8.699 -0.396 6.984 1.00 75.12 115 LEU A N 1
ATOM 913 C CA . LEU A 1 115 ? -7.477 0.295 6.706 1.00 75.12 115 LEU A CA 1
ATOM 914 C C . LEU A 1 115 ? -6.295 -0.673 6.827 1.00 75.12 115 LEU A C 1
ATOM 916 O O . LEU A 1 115 ? -6.187 -1.422 7.800 1.00 75.12 115 LEU A O 1
ATOM 920 N N . ARG A 1 116 ? -5.400 -0.635 5.842 1.00 71.12 116 ARG A N 1
ATOM 921 C CA . ARG A 1 116 ? -4.062 -1.213 5.949 1.00 71.12 116 ARG A CA 1
ATOM 922 C C . ARG A 1 116 ? -3.070 -0.125 5.604 1.00 71.12 116 ARG A C 1
ATOM 924 O O . ARG A 1 116 ? -3.021 0.320 4.463 1.00 71.12 116 ARG A O 1
ATOM 931 N N . ALA A 1 117 ? -2.329 0.325 6.600 1.00 77.38 117 ALA A N 1
ATOM 932 C CA . ALA A 1 117 ? -1.374 1.403 6.435 1.00 77.38 117 ALA A CA 1
ATOM 933 C C . ALA A 1 117 ? -0.140 1.114 7.282 1.00 77.38 117 ALA A C 1
ATOM 935 O O . ALA A 1 117 ? -0.245 0.639 8.414 1.00 77.38 117 ALA A O 1
ATOM 936 N N . ARG A 1 118 ? 1.033 1.429 6.733 1.00 80.69 118 ARG A N 1
ATOM 937 C CA . ARG A 1 118 ? 2.226 1.673 7.542 1.00 80.69 118 ARG A CA 1
ATOM 938 C C . ARG A 1 118 ? 2.219 3.143 7.895 1.00 80.69 118 ARG A C 1
ATOM 940 O O . ARG A 1 118 ? 1.939 3.961 7.028 1.00 80.69 118 ARG A O 1
ATOM 947 N N . ILE A 1 119 ? 2.499 3.476 9.145 1.00 87.31 119 ILE A N 1
ATOM 948 C CA . ILE A 1 119 ? 2.505 4.862 9.602 1.00 87.31 119 ILE A CA 1
ATOM 949 C C . ILE A 1 119 ? 3.916 5.194 10.071 1.00 87.31 119 ILE A C 1
ATOM 951 O O . ILE A 1 119 ? 4.497 4.462 10.876 1.00 87.31 119 ILE A O 1
ATOM 955 N N . LYS A 1 120 ? 4.486 6.286 9.557 1.00 89.19 120 LYS A N 1
ATOM 956 C CA . LYS A 1 120 ? 5.824 6.739 9.947 1.00 89.19 120 LYS A CA 1
ATOM 957 C C . LYS A 1 120 ? 5.858 7.025 11.447 1.00 89.19 120 LYS A C 1
ATOM 959 O O . LYS A 1 120 ? 5.006 7.738 11.970 1.00 89.19 120 LYS A O 1
ATOM 964 N N . GLY A 1 121 ? 6.856 6.465 12.127 1.00 90.19 121 GLY A N 1
ATOM 965 C CA . GLY A 1 121 ? 7.026 6.592 13.574 1.00 90.19 121 GLY A CA 1
ATOM 966 C C . GLY A 1 121 ? 6.161 5.647 14.414 1.00 90.19 121 GLY A C 1
ATOM 967 O O . GLY A 1 121 ? 6.299 5.684 15.637 1.00 90.19 121 GLY A O 1
ATOM 968 N N . LEU A 1 122 ? 5.320 4.812 13.787 1.00 90.19 122 LEU A N 1
ATOM 969 C CA . LEU A 1 122 ? 4.529 3.746 14.413 1.00 90.19 122 LEU A CA 1
ATOM 970 C C . LEU A 1 122 ? 5.048 2.362 13.983 1.00 90.19 122 LEU A C 1
ATOM 972 O O . LEU A 1 122 ? 4.315 1.518 13.477 1.00 90.19 122 LEU A O 1
ATOM 976 N N . ASP A 1 123 ? 6.355 2.176 14.103 1.00 84.94 123 ASP A N 1
ATOM 977 C CA . ASP A 1 123 ? 7.118 1.054 13.559 1.00 84.94 123 ASP A CA 1
ATOM 978 C C . ASP A 1 123 ? 7.478 -0.011 14.606 1.00 84.94 123 ASP A C 1
ATOM 980 O O . ASP A 1 123 ? 7.843 -1.130 14.247 1.00 84.94 123 ASP A O 1
ATOM 984 N N . THR A 1 124 ? 7.337 0.300 15.894 1.00 88.00 124 THR A N 1
ATOM 985 C CA . THR A 1 124 ? 7.596 -0.651 16.981 1.00 88.00 124 THR A CA 1
ATOM 986 C C . THR A 1 124 ? 6.305 -1.303 17.470 1.00 88.00 124 THR A C 1
ATOM 988 O O . THR A 1 124 ? 5.221 -0.716 17.390 1.00 88.00 124 THR A O 1
ATOM 991 N N . ALA A 1 125 ? 6.414 -2.529 17.987 1.00 84.62 125 ALA A N 1
ATOM 992 C CA . ALA A 1 125 ? 5.268 -3.265 18.513 1.00 84.62 125 ALA A CA 1
ATOM 993 C C . ALA A 1 125 ? 4.596 -2.514 19.672 1.00 84.62 125 ALA A C 1
ATOM 995 O O . ALA A 1 125 ? 3.373 -2.446 19.729 1.00 84.62 125 ALA A O 1
ATOM 996 N N . GLU A 1 126 ? 5.388 -1.875 20.532 1.00 91.56 126 GLU A N 1
ATOM 997 C CA . GLU A 1 126 ? 4.920 -1.136 21.707 1.00 91.56 126 GLU A CA 1
ATOM 998 C C . GLU A 1 126 ? 4.090 0.083 21.300 1.00 91.56 126 GLU A C 1
ATOM 1000 O O . GLU A 1 126 ? 3.013 0.317 21.847 1.00 91.56 126 GLU A O 1
ATOM 1005 N N . LYS A 1 127 ? 4.559 0.847 20.306 1.00 91.62 127 LYS A N 1
ATOM 1006 C CA . LYS A 1 127 ? 3.826 2.011 19.796 1.00 91.62 127 LYS A CA 1
ATOM 1007 C C . LYS A 1 127 ? 2.525 1.603 19.116 1.00 91.62 127 LYS A C 1
ATOM 1009 O O . LYS A 1 127 ? 1.506 2.269 19.287 1.00 91.62 127 LYS A O 1
ATOM 1014 N N . ILE A 1 128 ? 2.549 0.507 18.359 1.00 87.38 128 ILE A N 1
ATOM 1015 C CA . ILE A 1 128 ? 1.357 -0.037 17.703 1.00 87.38 128 ILE A CA 1
ATOM 1016 C C . ILE A 1 128 ? 0.331 -0.483 18.745 1.00 87.38 128 ILE A C 1
ATOM 1018 O O . ILE A 1 128 ? -0.819 -0.050 18.678 1.00 87.38 128 ILE A O 1
ATOM 1022 N N . ASP A 1 129 ? 0.742 -1.283 19.728 1.00 87.25 129 ASP A N 1
ATOM 1023 C CA . ASP A 1 129 ? -0.143 -1.760 20.792 1.00 87.25 129 ASP A CA 1
ATOM 1024 C C . ASP A 1 129 ? -0.719 -0.578 21.595 1.00 87.25 129 ASP A C 1
ATOM 1026 O O . ASP A 1 129 ? -1.925 -0.535 21.850 1.00 87.25 129 ASP A O 1
ATOM 1030 N N . ARG A 1 130 ? 0.094 0.446 21.893 1.00 92.38 130 ARG A N 1
ATOM 1031 C CA . ARG A 1 130 ? -0.365 1.675 22.559 1.00 92.38 130 ARG A CA 1
ATOM 1032 C C . ARG A 1 130 ? -1.394 2.449 21.731 1.00 92.38 130 ARG A C 1
ATOM 1034 O O . ARG A 1 130 ? -2.420 2.859 22.270 1.00 92.38 130 ARG A O 1
ATOM 1041 N N . ALA A 1 131 ? -1.162 2.636 20.431 1.00 91.38 131 ALA A N 1
ATOM 1042 C CA . ALA A 1 131 ? -2.116 3.308 19.545 1.00 91.38 131 ALA A CA 1
ATOM 1043 C C . ALA A 1 131 ? -3.453 2.551 19.465 1.00 91.38 131 ALA A C 1
ATOM 1045 O O . ALA A 1 131 ? -4.524 3.160 19.482 1.00 91.38 131 ALA A O 1
ATOM 1046 N N . LEU A 1 132 ? -3.400 1.217 19.419 1.00 88.44 132 LEU A N 1
ATOM 1047 C CA . LEU A 1 132 ? -4.590 0.368 19.424 1.00 88.44 132 LEU A CA 1
ATOM 1048 C C . LEU A 1 132 ? -5.343 0.445 20.754 1.00 88.44 132 LEU A C 1
ATOM 1050 O O . LEU A 1 132 ? -6.568 0.555 20.745 1.00 88.44 132 LEU A O 1
ATOM 1054 N N . GLN A 1 133 ? -4.637 0.435 21.885 1.00 90.38 133 GLN A N 1
ATOM 1055 C CA . GLN A 1 133 ? -5.249 0.590 23.201 1.00 90.38 133 GLN A CA 1
ATOM 1056 C C . GLN A 1 133 ? -5.989 1.930 23.316 1.00 90.38 133 GLN A C 1
ATOM 1058 O O . GLN A 1 133 ? -7.172 1.943 23.658 1.00 90.38 133 GLN A O 1
ATOM 1063 N N . LEU A 1 134 ? -5.335 3.035 22.939 1.00 92.44 134 LEU A N 1
ATOM 1064 C CA . LEU A 1 134 ? -5.942 4.371 22.919 1.00 92.44 134 LEU A CA 1
ATOM 106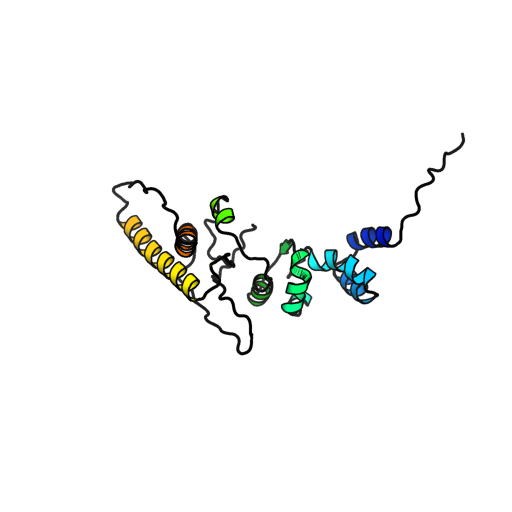5 C C . LEU A 1 134 ? -7.181 4.425 22.019 1.00 92.44 134 LEU A C 1
ATOM 1067 O O . LEU A 1 134 ? -8.181 5.062 22.351 1.00 92.44 134 LEU A O 1
ATOM 1071 N N . TRP A 1 135 ? -7.140 3.737 20.879 1.00 90.94 135 TRP A N 1
ATOM 1072 C CA . TRP A 1 135 ? -8.288 3.640 19.988 1.00 90.94 135 TRP A CA 1
ATOM 1073 C C . TRP A 1 135 ? -9.449 2.857 20.622 1.00 90.94 135 TRP A C 1
ATOM 1075 O O . TRP A 1 135 ? -10.594 3.310 20.568 1.00 90.94 135 TRP A O 1
ATOM 1085 N N . VAL A 1 136 ? -9.178 1.721 21.275 1.00 89.50 136 VAL A N 1
ATOM 1086 C CA . VAL A 1 136 ? -10.194 0.925 21.987 1.00 89.50 136 VAL A CA 1
ATOM 1087 C C . VAL A 1 136 ? -10.822 1.718 23.135 1.00 89.50 136 VAL A C 1
ATOM 1089 O O . VAL A 1 136 ? -12.046 1.722 23.282 1.00 89.50 136 VAL A O 1
ATOM 1092 N N . GLU A 1 137 ? -10.015 2.412 23.935 1.00 90.88 137 GLU A N 1
ATOM 1093 C CA . GLU A 1 137 ? -10.486 3.282 25.018 1.00 90.88 137 GLU A CA 1
ATOM 1094 C C . GLU A 1 137 ? -11.341 4.430 24.470 1.00 90.88 137 GLU A C 1
ATOM 1096 O O . GLU A 1 137 ? -12.475 4.632 24.910 1.00 90.88 137 GLU A O 1
ATOM 1101 N N . GLY A 1 138 ? -10.864 5.111 23.425 1.00 90.56 138 GLY A N 1
ATOM 1102 C CA . GLY A 1 138 ? -11.612 6.170 22.754 1.00 90.56 138 GLY A CA 1
ATOM 1103 C C . GLY A 1 138 ? -12.942 5.695 22.160 1.00 90.56 138 GLY A C 1
ATOM 1104 O O . GLY A 1 138 ? -13.925 6.438 22.181 1.00 90.56 138 GLY A O 1
ATOM 1105 N N . ARG A 1 139 ? -13.022 4.444 21.680 1.00 89.44 139 ARG A N 1
ATOM 1106 C CA . ARG A 1 139 ? -14.278 3.836 21.207 1.00 89.44 139 ARG A CA 1
ATOM 1107 C C . ARG A 1 139 ? -15.277 3.649 22.344 1.00 89.44 139 ARG A C 1
ATOM 1109 O O . ARG A 1 139 ? -16.443 3.964 22.139 1.00 89.44 139 ARG A O 1
ATOM 1116 N N . LYS A 1 140 ? -14.845 3.179 23.521 1.00 90.38 140 LYS A N 1
ATOM 1117 C CA . LYS A 1 140 ? -15.728 3.034 24.695 1.00 90.38 140 LYS A CA 1
ATOM 1118 C C . LYS A 1 140 ? -16.331 4.380 25.090 1.00 90.38 140 LYS A C 1
ATOM 1120 O O . LYS A 1 140 ? -17.549 4.495 25.179 1.00 90.38 140 LYS A O 1
ATOM 1125 N N . VAL A 1 141 ? -15.488 5.410 25.194 1.00 90.56 141 VAL A N 1
ATOM 1126 C CA . VAL A 1 141 ? -15.923 6.778 25.515 1.00 90.56 141 VAL A CA 1
ATOM 1127 C C . VAL A 1 141 ? -16.887 7.317 24.456 1.00 90.56 141 VAL A C 1
ATOM 1129 O O . VAL A 1 141 ? -17.901 7.920 24.795 1.00 90.56 141 VAL A O 1
ATOM 1132 N N . LYS A 1 142 ? -16.612 7.092 23.164 1.00 88.06 142 LYS A N 1
ATOM 1133 C CA . LYS A 1 142 ? -17.500 7.514 22.069 1.00 88.06 142 LYS A CA 1
ATOM 1134 C C . LYS A 1 142 ? -18.855 6.800 22.124 1.00 88.06 142 LYS A C 1
ATOM 1136 O O . LYS A 1 142 ? -19.878 7.463 21.972 1.00 88.06 142 LYS A O 1
ATOM 1141 N N . ASP A 1 143 ? -18.869 5.490 22.365 1.00 88.25 143 ASP A N 1
ATOM 1142 C CA . ASP A 1 143 ? -20.091 4.683 22.461 1.00 88.25 143 ASP A CA 1
ATOM 1143 C C . ASP A 1 143 ? -20.933 5.091 23.697 1.00 88.25 143 ASP A C 1
ATOM 1145 O O . ASP A 1 143 ? -22.153 5.219 23.594 1.00 88.25 143 ASP A O 1
ATOM 1149 N N . GLU A 1 144 ? -20.304 5.361 24.848 1.00 90.56 144 GLU A N 1
ATOM 1150 C CA . GLU A 1 144 ? -20.965 5.907 26.048 1.00 90.56 144 GLU A CA 1
ATOM 1151 C C . GLU A 1 144 ? -21.516 7.311 25.800 1.00 90.56 144 GLU A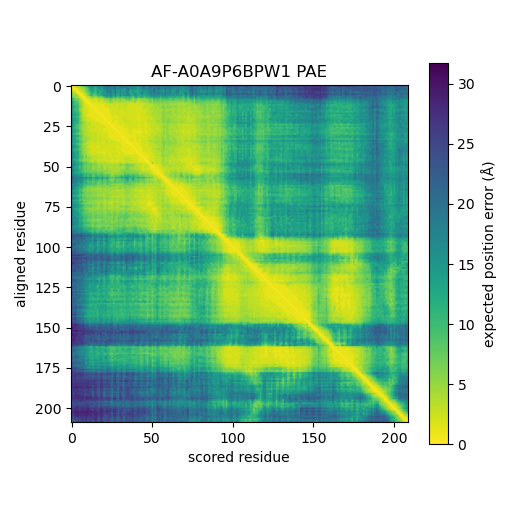 C 1
ATOM 1153 O O . GLU A 1 144 ? -22.673 7.600 26.108 1.00 90.56 144 GLU A O 1
ATOM 1158 N N . LYS A 1 145 ? -20.717 8.176 25.168 1.00 88.50 145 LYS A N 1
ATOM 1159 C CA . LYS A 1 145 ? -21.136 9.529 24.818 1.00 88.50 145 LYS A CA 1
ATOM 1160 C C . LYS A 1 145 ? -22.321 9.499 23.860 1.00 88.50 145 LYS A C 1
ATOM 1162 O O . LYS A 1 145 ? -23.254 10.248 24.092 1.00 88.50 145 LYS A O 1
ATOM 1167 N N . MET A 1 146 ? -22.348 8.617 22.858 1.00 85.44 146 MET A N 1
ATOM 1168 C CA . MET A 1 146 ? -23.503 8.454 21.961 1.00 85.44 146 MET A CA 1
ATOM 1169 C C . MET A 1 146 ? -24.777 8.012 22.695 1.00 85.44 146 MET A C 1
ATOM 1171 O O . MET A 1 146 ? -25.867 8.408 22.290 1.00 85.44 146 MET A O 1
ATOM 1175 N N . ARG A 1 147 ? -24.662 7.240 23.784 1.00 85.56 147 ARG A N 1
ATOM 1176 C CA . ARG A 1 147 ? -25.812 6.885 24.637 1.00 85.56 147 ARG A CA 1
ATOM 1177 C C . ARG A 1 147 ? -26.297 8.075 25.468 1.00 85.56 147 ARG A C 1
ATOM 1179 O O . ARG A 1 147 ? -27.501 8.246 25.623 1.00 85.56 147 ARG A O 1
ATOM 1186 N N . SER A 1 148 ? -25.375 8.905 25.954 1.00 86.50 148 SER A N 1
ATOM 1187 C CA . SER A 1 148 ? -25.672 10.055 26.823 1.00 86.50 148 SER A CA 1
ATOM 1188 C C . SER A 1 148 ? -25.950 11.365 26.068 1.00 86.50 148 SER A C 1
ATOM 1190 O O . SER A 1 148 ? -26.521 12.296 26.628 1.00 86.50 148 SER A O 1
ATOM 1192 N N . GLN A 1 149 ? -25.571 11.472 24.791 1.00 64.50 149 GLN A N 1
ATOM 1193 C CA . GLN A 1 149 ? -25.664 12.703 23.990 1.00 64.50 149 GLN A CA 1
ATOM 1194 C C . GLN A 1 149 ? -27.053 13.018 23.446 1.00 64.50 149 GLN A C 1
ATOM 1196 O O . GLN A 1 149 ? -27.182 13.938 22.639 1.00 64.50 149 GLN A O 1
ATOM 1201 N N . LYS A 1 150 ? -28.103 12.348 23.928 1.00 58.75 150 LYS A N 1
ATOM 1202 C CA . LYS A 1 150 ? -29.460 12.824 23.660 1.00 58.75 150 LYS A CA 1
ATOM 1203 C C . LYS A 1 150 ? -29.711 14.225 24.251 1.00 58.75 150 LYS A C 1
ATOM 1205 O O . LYS A 1 150 ? -30.560 14.921 23.715 1.00 58.75 150 LYS A O 1
ATOM 1210 N N . ASP A 1 151 ? -28.907 14.680 25.230 1.00 61.19 151 ASP A N 1
ATOM 1211 C CA . ASP A 1 151 ? -29.233 15.893 26.001 1.00 61.19 151 ASP A CA 1
ATOM 1212 C C . ASP A 1 151 ? -28.197 17.034 26.080 1.00 61.19 151 ASP A C 1
ATOM 1214 O O . ASP A 1 151 ? -28.518 18.045 26.698 1.00 61.19 151 ASP A O 1
ATOM 1218 N N . LYS A 1 152 ? -26.991 16.986 25.484 1.00 65.81 152 LYS A N 1
ATOM 1219 C CA . LYS A 1 152 ? -26.104 18.185 25.429 1.00 65.81 152 LYS A CA 1
ATOM 1220 C C . LYS A 1 152 ? -24.892 18.041 24.501 1.00 65.81 152 LYS A C 1
ATOM 1222 O O . LYS A 1 152 ? -24.154 17.056 24.530 1.00 65.81 152 LYS A O 1
ATOM 1227 N N . GLN A 1 153 ? -24.630 19.084 23.714 1.00 60.62 153 GLN A N 1
ATOM 1228 C CA . GLN A 1 153 ? -23.479 19.198 22.816 1.00 60.62 153 GLN A CA 1
ATOM 1229 C C . GLN A 1 153 ? -22.290 19.850 23.548 1.00 60.62 153 GLN A C 1
ATOM 1231 O O . GLN A 1 153 ? -22.255 21.063 23.729 1.00 60.62 153 GLN A O 1
ATOM 1236 N N . CYS A 1 154 ? -21.309 19.052 23.989 1.00 50.09 154 CYS A N 1
ATOM 1237 C CA . CYS A 1 154 ? -20.095 19.564 24.642 1.00 50.09 154 CYS A CA 1
ATOM 1238 C C . CYS A 1 154 ? -18.972 19.879 23.645 1.00 50.09 154 CYS A C 1
ATOM 1240 O O . CYS A 1 154 ? -18.652 19.061 22.776 1.00 50.09 154 CYS A O 1
ATOM 1242 N N . ARG A 1 155 ? -18.358 21.053 23.843 1.00 55.22 155 ARG A N 1
ATOM 1243 C CA . ARG A 1 155 ? -17.198 21.588 23.115 1.00 55.22 155 ARG A CA 1
ATOM 1244 C C . ARG A 1 155 ? -15.945 20.748 23.395 1.00 55.22 155 ARG A C 1
ATOM 1246 O O . ARG A 1 155 ? -15.643 20.451 24.546 1.00 55.22 155 ARG A O 1
ATOM 1253 N N . THR A 1 156 ? -15.223 20.372 22.347 1.00 56.38 156 THR A N 1
ATOM 1254 C CA . THR A 1 156 ? -13.907 19.718 22.422 1.00 56.38 156 THR A CA 1
ATOM 1255 C C . THR A 1 156 ? -12.814 20.778 22.548 1.00 56.38 156 THR A C 1
ATOM 1257 O O . THR A 1 156 ? -12.671 21.601 21.647 1.00 56.38 156 THR A O 1
ATOM 1260 N N . GLY A 1 157 ? -12.092 20.770 23.673 1.00 56.22 157 GLY A N 1
ATOM 1261 C CA . GLY A 1 157 ? -10.926 21.622 23.930 1.00 56.22 157 GLY A CA 1
ATOM 1262 C C . GLY A 1 157 ? -9.673 21.172 23.170 1.00 56.22 157 GLY A C 1
ATOM 1263 O O . GLY A 1 157 ? -9.574 20.021 22.746 1.00 56.22 157 GLY A O 1
ATOM 1264 N N . GLU A 1 158 ? -8.764 22.126 22.974 1.00 56.22 158 GLU A N 1
ATOM 1265 C CA . GLU A 1 158 ? -7.634 22.106 22.041 1.00 56.22 158 GLU A CA 1
ATOM 1266 C C . GLU A 1 158 ? -6.529 21.081 22.332 1.00 56.22 158 GLU A C 1
ATOM 1268 O O . GLU A 1 158 ? -6.262 20.674 23.462 1.00 56.22 158 GLU A O 1
ATOM 1273 N N . ILE A 1 159 ? -5.878 20.688 21.236 1.00 52.38 159 ILE A N 1
ATOM 1274 C CA . ILE A 1 159 ? -4.900 19.613 21.104 1.00 52.38 159 ILE A CA 1
ATOM 1275 C C . ILE A 1 159 ? -3.501 20.182 21.377 1.00 52.38 159 ILE A C 1
ATOM 1277 O O . ILE A 1 159 ? -2.877 20.767 20.495 1.00 52.38 159 ILE A O 1
ATOM 1281 N N . GLY A 1 160 ? -2.989 19.978 22.593 1.00 57.62 160 GLY A N 1
ATOM 1282 C CA . GLY A 1 160 ? -1.543 19.971 22.832 1.00 57.62 160 GLY A CA 1
ATOM 1283 C C . GLY A 1 160 ? -0.883 18.844 22.029 1.00 57.62 160 GLY A C 1
ATOM 1284 O O . GLY A 1 160 ? -1.545 17.853 21.717 1.00 57.62 160 GLY A O 1
ATOM 1285 N N . GLY A 1 161 ? 0.394 19.012 21.660 1.00 64.62 161 GLY A N 1
ATOM 1286 C CA . GLY A 1 161 ? 1.144 18.131 20.754 1.00 64.62 161 GLY A CA 1
ATOM 1287 C C . GLY A 1 161 ? 1.078 16.654 21.146 1.00 64.62 161 GLY A C 1
ATOM 1288 O O . GLY A 1 161 ? 1.907 16.163 21.903 1.00 64.62 161 GLY A O 1
ATOM 1289 N N . SER A 1 162 ? 0.069 15.960 20.627 1.00 82.75 162 SER A N 1
ATOM 1290 C CA . SER A 1 162 ? -0.213 14.572 20.963 1.00 82.75 162 SER A CA 1
ATOM 1291 C C . SER A 1 162 ? 0.811 13.648 20.316 1.00 82.75 162 SER A C 1
ATOM 1293 O O . SER A 1 162 ? 1.220 13.876 19.171 1.00 82.75 162 SER A O 1
ATOM 1295 N N . SER A 1 163 ? 1.187 12.596 21.035 1.00 93.75 163 SER A N 1
ATOM 1296 C CA . SER A 1 163 ? 2.077 11.538 20.549 1.00 93.75 163 SER A CA 1
ATOM 1297 C C . SER A 1 163 ? 1.562 10.917 19.238 1.00 93.75 163 SER A C 1
ATOM 1299 O O . SER A 1 163 ? 0.381 11.043 18.893 1.00 93.75 163 SER A O 1
ATOM 1301 N N . ILE A 1 164 ? 2.431 10.257 18.462 1.00 93.31 164 ILE A N 1
ATOM 1302 C CA . ILE A 1 164 ? 2.023 9.656 17.179 1.00 93.31 164 ILE A CA 1
ATOM 1303 C C . ILE A 1 164 ? 0.919 8.611 17.387 1.00 93.31 164 ILE A C 1
ATOM 1305 O O . ILE A 1 164 ? -0.024 8.545 16.605 1.00 93.31 164 ILE A O 1
ATOM 1309 N N . GLU A 1 165 ? 0.982 7.868 18.486 1.00 94.06 165 GLU A N 1
ATOM 1310 C CA . GLU A 1 165 ? 0.005 6.867 18.896 1.00 94.06 165 GLU A CA 1
ATOM 1311 C C . GLU A 1 165 ? -1.381 7.486 19.115 1.00 94.06 165 GLU A C 1
ATOM 1313 O O . GLU A 1 165 ? -2.376 6.990 18.587 1.00 94.06 165 GLU A O 1
ATOM 1318 N N . GLU A 1 166 ? -1.446 8.615 19.823 1.00 93.19 166 GLU A N 1
ATOM 1319 C CA . GLU A 1 166 ? -2.684 9.369 20.050 1.00 93.19 166 GLU A CA 1
ATOM 1320 C C . GLU A 1 166 ? -3.239 9.971 18.758 1.00 93.19 166 GLU A C 1
ATOM 1322 O O . GLU A 1 166 ? -4.451 9.938 18.528 1.00 93.19 166 GLU A O 1
ATOM 1327 N N . ARG A 1 167 ? -2.367 10.505 17.891 1.00 92.25 167 ARG A N 1
ATOM 1328 C CA . ARG A 1 167 ? -2.764 11.054 16.584 1.00 92.25 167 ARG A CA 1
ATOM 1329 C C . ARG A 1 167 ? -3.397 9.974 15.715 1.00 92.25 167 ARG A C 1
ATOM 1331 O O . ARG A 1 167 ? -4.476 10.194 15.162 1.00 92.25 167 ARG A O 1
ATOM 1338 N N . VAL A 1 168 ? -2.764 8.803 15.637 1.00 90.75 168 VAL A N 1
ATOM 1339 C CA . VAL A 1 168 ? -3.280 7.640 14.905 1.00 90.75 168 VAL A CA 1
ATOM 1340 C C . VAL A 1 168 ? -4.600 7.174 15.507 1.00 90.75 168 VAL A C 1
ATOM 1342 O O . VAL A 1 168 ? -5.587 7.072 14.780 1.00 90.75 168 VAL A O 1
ATOM 1345 N N . ALA A 1 169 ? -4.662 6.965 16.824 1.00 91.38 169 ALA A N 1
ATOM 1346 C CA . ALA A 1 169 ? -5.877 6.534 17.510 1.00 91.38 169 ALA A CA 1
ATOM 1347 C C . ALA A 1 169 ? -7.058 7.479 17.241 1.00 91.38 169 ALA A C 1
ATOM 1349 O O . ALA A 1 169 ? -8.152 7.028 16.901 1.00 91.38 169 ALA A O 1
ATOM 1350 N N . ARG A 1 170 ? -6.830 8.796 17.305 1.00 90.12 170 ARG A N 1
ATOM 1351 C CA . ARG A 1 170 ? -7.847 9.818 17.020 1.00 90.12 170 ARG A CA 1
ATOM 1352 C C . ARG A 1 170 ? -8.382 9.726 15.591 1.00 90.12 170 ARG A C 1
ATOM 1354 O O . ARG A 1 170 ? -9.592 9.811 15.398 1.00 90.12 170 ARG A O 1
ATOM 1361 N N . HIS A 1 171 ? -7.512 9.515 14.604 1.00 88.69 171 HIS A N 1
ATOM 1362 C CA . HIS A 1 171 ? -7.946 9.323 13.216 1.00 88.69 171 HIS A CA 1
ATOM 1363 C C . HIS A 1 171 ? -8.706 8.012 13.047 1.00 88.69 171 HIS A C 1
ATOM 1365 O O . HIS A 1 171 ? -9.742 7.985 12.389 1.00 88.69 171 HIS A O 1
ATOM 1371 N N . LEU A 1 172 ? -8.260 6.938 13.701 1.00 88.25 172 LEU A N 1
ATOM 1372 C CA . LEU A 1 172 ? -8.969 5.662 13.689 1.00 88.25 172 LEU A CA 1
ATOM 1373 C C . LEU A 1 172 ? -10.388 5.773 14.283 1.00 88.25 172 LEU A C 1
ATOM 1375 O O . LEU A 1 172 ? -11.294 5.064 13.845 1.00 88.25 172 LEU A O 1
ATOM 1379 N N . LEU A 1 173 ? -10.624 6.679 15.241 1.00 88.69 173 LEU A N 1
ATOM 1380 C CA . LEU A 1 173 ? -11.961 6.950 15.794 1.00 88.69 173 LEU A CA 1
ATOM 1381 C C . LEU A 1 173 ? -12.912 7.650 14.813 1.00 88.69 173 LEU A C 1
ATOM 1383 O O . LEU A 1 173 ? -14.128 7.614 15.034 1.00 88.69 173 LEU A O 1
ATOM 1387 N N . ALA A 1 174 ? -12.394 8.276 13.752 1.00 86.12 174 ALA A N 1
ATOM 1388 C CA . ALA A 1 174 ? -13.208 8.910 12.717 1.00 86.12 174 ALA A CA 1
ATOM 1389 C C . ALA A 1 174 ? -13.879 7.887 11.778 1.00 86.12 174 ALA A C 1
ATOM 1391 O O . ALA A 1 174 ? -14.864 8.218 11.122 1.00 86.12 174 ALA A O 1
ATOM 1392 N N . PHE A 1 175 ? -13.403 6.636 11.740 1.00 85.69 175 PHE A N 1
ATOM 1393 C CA . PHE A 1 175 ? -14.000 5.571 10.930 1.00 85.69 175 PHE A CA 1
ATOM 1394 C C . PHE A 1 175 ? -15.055 4.805 11.734 1.00 85.69 175 PHE A C 1
ATOM 1396 O O . PHE A 1 175 ? -14.759 3.853 12.458 1.00 85.69 175 PHE A O 1
ATOM 1403 N N . ASP A 1 176 ? -16.318 5.203 11.592 1.00 79.12 176 ASP A N 1
ATOM 1404 C CA . ASP A 1 176 ? -17.429 4.627 12.363 1.00 79.12 176 ASP A CA 1
ATOM 1405 C C . ASP A 1 176 ? -17.617 3.123 12.123 1.00 79.12 176 ASP A C 1
ATOM 1407 O O . ASP A 1 176 ? -17.930 2.376 13.058 1.00 79.12 176 ASP A O 1
ATOM 1411 N N . LYS A 1 177 ? -17.385 2.686 10.877 1.00 77.56 177 LYS A N 1
ATOM 1412 C CA . LYS A 1 177 ? -17.596 1.308 10.411 1.00 77.56 177 LYS A CA 1
ATOM 1413 C C . LYS A 1 177 ? -16.348 0.429 10.474 1.00 77.56 177 LYS A C 1
ATOM 1415 O O . LYS A 1 177 ? -16.429 -0.727 10.052 1.00 77.56 177 LYS A O 1
ATOM 1420 N N . LEU A 1 178 ? -15.223 0.932 10.998 1.00 79.00 178 LEU A N 1
ATOM 1421 C CA . LEU A 1 178 ? -14.047 0.097 11.233 1.00 79.00 178 LEU A CA 1
ATOM 1422 C C . LEU A 1 178 ? -14.438 -0.991 12.241 1.00 79.00 178 LEU A C 1
ATOM 1424 O O . LEU A 1 178 ? -14.852 -0.694 13.363 1.00 79.00 178 LEU A O 1
ATOM 1428 N N . GLY A 1 179 ? -14.433 -2.247 11.792 1.00 65.75 179 GLY A N 1
ATOM 1429 C CA . GLY A 1 179 ? -15.099 -3.332 12.510 1.00 65.75 179 GLY A CA 1
ATOM 1430 C C . GLY A 1 179 ? -14.548 -3.553 13.922 1.00 65.75 179 GLY A C 1
ATOM 1431 O O . GLY A 1 179 ? -13.345 -3.473 14.146 1.00 65.75 179 GLY A O 1
ATOM 1432 N N . LYS A 1 180 ? -15.425 -3.941 14.863 1.00 60.03 180 LYS A N 1
ATOM 1433 C CA . LYS A 1 180 ? -15.034 -4.448 16.198 1.00 60.03 180 LYS A CA 1
ATOM 1434 C C . LYS A 1 180 ? -14.176 -5.720 16.119 1.00 60.03 180 LYS A C 1
ATOM 1436 O O . LYS A 1 180 ? -13.496 -6.067 17.075 1.00 60.03 180 LYS A O 1
ATOM 1441 N N . GLY A 1 181 ? -14.205 -6.401 14.974 1.00 51.06 181 GLY A N 1
ATOM 1442 C CA . GLY A 1 181 ? -13.371 -7.555 14.665 1.00 51.06 181 GLY A CA 1
ATOM 1443 C C . GLY A 1 181 ? -11.971 -7.167 14.198 1.00 51.06 181 GLY A C 1
ATOM 1444 O O . GLY A 1 181 ? -11.556 -7.635 13.138 1.00 51.06 181 GLY A O 1
ATOM 1445 N N . LEU A 1 182 ? -11.233 -6.345 14.960 1.00 56.00 182 LEU A N 1
ATOM 1446 C CA . LEU A 1 182 ? -9.772 -6.375 14.845 1.00 56.00 182 LEU A CA 1
ATOM 1447 C C . LEU A 1 182 ? -9.305 -7.751 15.318 1.00 56.00 182 LEU A C 1
ATOM 1449 O O . LEU A 1 182 ? -8.959 -7.963 16.477 1.00 56.00 182 LEU A O 1
ATOM 1453 N N . ALA A 1 183 ? -9.324 -8.712 14.404 1.00 46.78 183 ALA A N 1
ATOM 1454 C CA . ALA A 1 183 ? -8.563 -9.927 14.564 1.00 46.78 183 ALA A CA 1
ATOM 1455 C C . ALA A 1 183 ? -7.098 -9.539 14.360 1.00 46.78 183 ALA A C 1
ATOM 1457 O O . ALA A 1 183 ? -6.639 -9.355 13.233 1.00 46.78 183 ALA A O 1
ATOM 1458 N N . MET A 1 184 ? -6.371 -9.359 15.463 1.00 50.41 184 MET A N 1
ATOM 1459 C CA . MET A 1 184 ? -4.923 -9.227 15.410 1.00 50.41 184 MET A CA 1
ATOM 1460 C C . MET A 1 184 ? -4.341 -10.558 14.947 1.00 50.41 184 MET A C 1
ATOM 1462 O O . MET A 1 184 ? -4.115 -11.464 15.748 1.00 50.41 184 MET A O 1
ATOM 1466 N N . SER A 1 185 ? -4.054 -10.691 13.654 1.00 47.91 185 SER A N 1
ATOM 1467 C CA . SER A 1 185 ? -3.152 -11.745 13.215 1.00 47.91 185 SER A CA 1
ATOM 1468 C C . SER A 1 185 ? -1.734 -11.332 13.610 1.00 47.91 185 SER A C 1
ATOM 1470 O O . SER A 1 185 ? -1.003 -10.738 12.819 1.00 47.91 185 SER A O 1
ATOM 1472 N N . ARG A 1 186 ? -1.313 -11.673 14.835 1.00 50.94 186 ARG A N 1
ATOM 1473 C CA . ARG A 1 186 ? 0.107 -11.704 15.240 1.00 50.94 186 ARG A CA 1
ATOM 1474 C C . ARG A 1 186 ? 0.841 -12.870 14.556 1.00 50.94 186 ARG A C 1
ATOM 1476 O O . ARG A 1 186 ? 1.659 -13.549 15.170 1.00 50.94 186 ARG A O 1
ATOM 1483 N N . ALA A 1 187 ? 0.510 -13.159 13.298 1.00 41.47 187 ALA A N 1
ATOM 1484 C CA . ALA A 1 187 ? 1.129 -14.233 12.544 1.00 41.47 187 ALA A CA 1
ATOM 1485 C C . ALA A 1 187 ? 2.553 -13.794 12.201 1.00 41.47 187 ALA A C 1
ATOM 1487 O O . ALA A 1 187 ? 2.781 -13.065 11.239 1.00 41.47 187 ALA A O 1
ATOM 1488 N N . ARG A 1 188 ? 3.503 -14.195 13.047 1.00 45.41 188 ARG A N 1
ATOM 1489 C CA . ARG A 1 188 ? 4.935 -14.103 12.784 1.00 45.41 188 ARG A CA 1
ATOM 1490 C C . ARG A 1 188 ? 5.252 -15.157 11.719 1.00 45.41 188 ARG A C 1
ATOM 1492 O O . ARG A 1 188 ? 5.097 -16.340 12.022 1.00 45.41 188 ARG A O 1
ATOM 1499 N N . PRO A 1 189 ? 5.672 -14.793 10.497 1.00 44.62 189 PRO A N 1
ATOM 1500 C CA . PRO A 1 189 ? 6.221 -15.783 9.586 1.00 44.62 189 PRO A CA 1
ATOM 1501 C C . PRO A 1 189 ? 7.495 -16.343 10.237 1.00 44.62 189 PRO A C 1
ATOM 1503 O O . PRO A 1 189 ? 8.360 -15.553 10.636 1.00 44.62 189 PRO A O 1
ATOM 1506 N N . PRO A 1 190 ? 7.631 -17.666 10.416 1.00 38.81 190 PRO A N 1
ATOM 1507 C CA . PRO A 1 190 ? 8.890 -18.232 10.871 1.00 38.81 190 PRO A CA 1
ATOM 1508 C C . PRO A 1 190 ? 9.968 -17.945 9.812 1.00 38.81 190 PRO A C 1
ATOM 1510 O O . PRO A 1 190 ? 9.834 -18.356 8.665 1.00 38.81 190 PRO A O 1
ATOM 1513 N N . GLY A 1 191 ? 11.022 -17.211 10.193 1.00 47.25 191 GLY A N 1
ATOM 1514 C CA . GLY A 1 191 ? 12.241 -17.056 9.384 1.00 47.25 191 GLY A CA 1
ATOM 1515 C C . GLY A 1 191 ? 12.525 -15.690 8.738 1.00 47.25 191 GLY A C 1
ATOM 1516 O O . GLY A 1 191 ? 13.553 -15.571 8.080 1.00 47.25 191 GLY A O 1
ATOM 1517 N N . SER A 1 192 ? 11.709 -14.641 8.912 1.00 46.41 192 SER A N 1
ATOM 1518 C CA . SER A 1 192 ? 12.016 -13.318 8.325 1.00 46.41 192 SER A CA 1
ATOM 1519 C C . SER A 1 192 ? 12.726 -12.366 9.301 1.00 46.41 192 SER A C 1
ATOM 1521 O O . SER A 1 192 ? 12.182 -12.001 10.341 1.00 46.41 192 SER A O 1
ATOM 1523 N N . ALA A 1 193 ? 13.931 -11.915 8.930 1.00 39.97 193 ALA A N 1
ATOM 1524 C CA . ALA A 1 193 ? 14.814 -11.059 9.739 1.00 39.97 193 ALA A CA 1
ATOM 1525 C C . ALA A 1 193 ? 14.398 -9.571 9.823 1.00 39.97 193 ALA A C 1
ATOM 1527 O O . ALA A 1 193 ? 15.046 -8.782 10.504 1.00 39.97 193 ALA A O 1
ATOM 1528 N N . SER A 1 194 ? 13.317 -9.161 9.155 1.00 41.78 194 SER A N 1
ATOM 1529 C CA . SER A 1 194 ? 12.781 -7.799 9.240 1.00 41.78 194 SER A CA 1
ATOM 1530 C C . SER A 1 194 ? 11.258 -7.865 9.292 1.00 41.78 194 SER A C 1
ATOM 1532 O O . SER A 1 194 ? 10.594 -8.046 8.273 1.00 41.78 194 SER A O 1
ATOM 1534 N N . CYS A 1 195 ? 10.710 -7.767 10.503 1.00 41.09 195 CYS A N 1
ATOM 1535 C CA . CYS A 1 195 ? 9.273 -7.788 10.762 1.00 41.09 195 CYS A CA 1
ATOM 1536 C C . CYS A 1 195 ? 8.869 -6.489 11.451 1.00 41.09 195 CYS A C 1
ATOM 1538 O O . CYS A 1 195 ? 8.899 -6.404 12.675 1.00 41.09 195 CYS A O 1
ATOM 1540 N N . TYR A 1 196 ? 8.468 -5.489 10.671 1.00 45.81 196 TYR A N 1
ATOM 1541 C CA . TYR A 1 196 ? 7.685 -4.386 11.220 1.00 45.81 196 TYR A CA 1
ATOM 1542 C C . TYR A 1 196 ? 6.232 -4.855 11.360 1.00 45.81 196 TYR A C 1
ATOM 1544 O O . TYR A 1 196 ? 5.701 -5.426 10.397 1.00 45.81 196 TYR A O 1
ATOM 1552 N N . PRO A 1 197 ? 5.573 -4.653 12.512 1.00 46.75 197 PRO A N 1
ATOM 1553 C CA . PRO A 1 197 ? 4.184 -5.049 12.667 1.00 46.75 197 PRO A CA 1
ATOM 1554 C C . PRO A 1 197 ? 3.317 -4.192 11.733 1.00 46.75 197 PRO A C 1
ATOM 1556 O O . PRO A 1 197 ? 3.420 -2.969 11.694 1.00 46.75 197 PRO A O 1
ATOM 1559 N N . LEU A 1 198 ? 2.489 -4.845 10.921 1.00 47.47 198 LEU A N 1
ATOM 1560 C CA . LEU A 1 198 ? 1.524 -4.185 10.044 1.00 47.47 198 LEU A CA 1
ATOM 1561 C C . LEU A 1 198 ? 0.183 -4.126 10.769 1.00 47.47 198 LEU A C 1
ATOM 1563 O O . LEU A 1 198 ? -0.388 -5.171 11.089 1.00 47.47 198 LEU A O 1
ATOM 1567 N N . ILE A 1 199 ? -0.352 -2.920 10.976 1.00 49.00 199 ILE A N 1
ATOM 1568 C CA . ILE A 1 199 ? -1.749 -2.771 11.387 1.00 49.00 199 ILE A CA 1
ATOM 1569 C C . ILE A 1 199 ? -2.605 -3.198 10.198 1.00 49.00 199 ILE A C 1
ATOM 1571 O O . ILE A 1 199 ? -2.746 -2.490 9.198 1.00 49.00 199 ILE A O 1
ATOM 1575 N N . THR A 1 200 ? -3.126 -4.414 10.302 1.00 43.56 200 THR A N 1
ATOM 1576 C CA . THR A 1 200 ? -3.983 -5.016 9.296 1.00 43.56 200 THR A CA 1
ATOM 1577 C C . THR A 1 200 ? -5.395 -5.035 9.838 1.00 43.56 200 THR A C 1
ATOM 1579 O O . THR A 1 200 ? -5.726 -5.862 10.682 1.00 43.56 200 THR A O 1
ATOM 1582 N N . CYS A 1 201 ? -6.253 -4.168 9.323 1.00 41.94 201 CYS A N 1
ATOM 1583 C CA . CYS A 1 201 ? -7.682 -4.432 9.370 1.00 41.94 201 CYS A CA 1
ATOM 1584 C C . CYS A 1 201 ? -8.035 -5.229 8.071 1.00 41.94 201 CYS A C 1
ATOM 1586 O O . CYS A 1 201 ? -7.318 -5.125 7.073 1.00 41.94 201 CYS A O 1
ATOM 1588 N N . ILE A 1 202 ? -9.074 -6.086 8.035 1.00 31.67 202 ILE A N 1
ATOM 1589 C CA . ILE A 1 202 ? -9.685 -6.652 6.783 1.00 31.67 202 ILE A CA 1
ATOM 1590 C C . ILE A 1 202 ? -11.140 -6.168 6.411 1.00 31.67 202 ILE A C 1
ATOM 1592 O O . ILE A 1 202 ? -12.061 -6.377 7.196 1.00 31.67 202 ILE A O 1
ATOM 1596 N N . SER A 1 203 ? -11.373 -5.528 5.237 1.00 34.59 203 SER A N 1
ATOM 1597 C CA . SER A 1 203 ? -12.695 -5.145 4.635 1.00 34.59 203 SER A CA 1
ATOM 1598 C C . SER A 1 203 ? -12.631 -5.322 3.131 1.00 34.59 203 SER A C 1
ATOM 1600 O O . SER A 1 203 ? -11.565 -5.224 2.536 1.00 34.59 203 SER A O 1
ATOM 1602 N N . LYS A 1 204 ? -13.800 -5.503 2.523 1.00 33.22 204 LYS A N 1
ATOM 1603 C CA . LYS A 1 204 ? -14.004 -5.805 1.109 1.00 33.22 204 LYS A CA 1
ATOM 1604 C C . LYS A 1 204 ? -14.205 -4.580 0.199 1.00 33.22 204 LYS A C 1
ATOM 1606 O O . LYS A 1 204 ? -14.509 -4.776 -0.966 1.00 33.22 204 LYS A O 1
ATOM 1611 N N . ASN A 1 205 ? -14.031 -3.349 0.693 1.00 33.78 205 ASN A N 1
ATOM 1612 C CA . ASN A 1 205 ? -14.202 -2.131 -0.114 1.00 33.78 205 ASN A CA 1
ATOM 1613 C C . ASN A 1 205 ? -12.912 -1.299 -0.101 1.00 33.78 205 ASN A C 1
ATOM 1615 O O . ASN A 1 205 ? -12.455 -0.901 0.971 1.00 33.78 205 ASN A O 1
ATOM 1619 N N . VAL A 1 206 ? -12.342 -1.057 -1.282 1.00 38.31 206 VAL A N 1
ATOM 1620 C CA . VAL A 1 206 ? -11.130 -0.253 -1.497 1.00 38.31 206 VAL A CA 1
ATOM 1621 C C . VAL A 1 206 ? -11.539 1.223 -1.611 1.00 38.31 206 VAL A C 1
ATOM 1623 O O . VAL A 1 206 ? -12.311 1.561 -2.504 1.00 38.31 206 VAL A O 1
ATOM 1626 N N . CYS A 1 207 ? -11.060 2.100 -0.719 1.00 35.66 207 CYS A N 1
ATOM 1627 C CA . CYS A 1 207 ? -11.043 3.546 -0.993 1.00 35.66 207 CYS A CA 1
ATOM 1628 C C . CYS A 1 207 ? -9.828 3.816 -1.903 1.00 35.66 207 CYS A C 1
ATOM 1630 O O . CYS A 1 207 ? -8.714 3.429 -1.548 1.00 35.66 207 CYS A O 1
ATOM 1632 N N . SER A 1 208 ? -10.032 4.455 -3.059 1.00 33.50 208 SER A N 1
ATOM 1633 C CA . SER A 1 208 ? -8.932 5.067 -3.816 1.00 33.50 208 SER A CA 1
ATOM 1634 C C . SER A 1 208 ? -8.396 6.259 -3.021 1.00 33.50 208 SER A C 1
ATOM 1636 O O 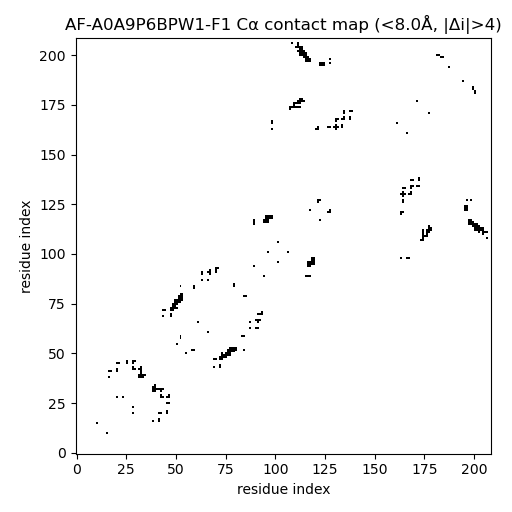. SER A 1 208 ? -9.186 7.066 -2.529 1.00 33.50 208 SER A O 1
ATOM 1638 N N . ILE A 1 209 ? -7.073 6.315 -2.858 1.00 34.50 209 ILE A N 1
ATOM 1639 C CA . ILE A 1 209 ? -6.331 7.447 -2.278 1.00 34.50 209 ILE A CA 1
ATOM 1640 C C . ILE A 1 209 ? -6.038 8.450 -3.390 1.00 34.50 209 ILE A C 1
ATOM 1642 O O . ILE A 1 209 ? -5.675 7.982 -4.493 1.00 34.50 209 ILE A O 1
#

pLDDT: mean 76.33, std 17.37, range [31.67, 95.44]

Solvent-accessible surface area (backbone atoms only — not comparable to full-atom values): 12908 Å² total; per-residue (Å²): 137,81,82,77,73,76,83,67,79,80,82,50,71,71,55,52,51,58,55,51,41,74,74,50,51,54,68,56,27,57,69,45,24,78,77,40,73,74,41,25,68,55,23,46,45,59,48,34,26,59,42,39,51,75,83,36,65,68,60,77,75,52,51,57,69,59,54,42,75,45,40,92,44,48,76,42,79,42,65,79,86,47,73,68,60,50,49,45,60,67,62,25,76,81,63,50,41,50,62,78,55,52,74,73,43,88,86,78,53,79,74,33,34,36,56,72,58,44,43,63,92,45,59,48,66,67,47,43,54,50,16,51,49,51,29,55,54,51,48,52,55,50,56,52,44,64,71,62,48,85,75,62,93,78,86,84,80,86,84,69,93,65,54,72,36,55,53,50,16,57,56,57,65,69,30,80,44,43,55,93,76,68,62,77,78,82,75,72,69,90,86,65,96,78,77,65,70,71,58,58,46,83,53,96,56,84,81,88,130

Sequence (209 aa):
MTDSLVRGKALSIPEIRNRVSRFVTTKDATSCSPVCNAWSNTFFYPIWYPIDFKAHTTFEDVAADVACKHEHHIRVINNILALSQLNIILSIKNNSMDMSHVEKSLWKCSDLKVLRARIKGLDTAEKIDRALQLWVEGRKVKDEKMRSQKDKQCRTGEIGGSSIEERVARHLLAFDKLGKGLAMSRARPPGSASCYPLITCISKNVCSI

Nearest PDB structures (foldseek):
  2ovq-assembly1_B  TM=6.742E-01  e=5.694E+00  Homo sapiens
  8or0-assembly1_E  TM=4.733E-01  e=1.406E+00  Homo sapiens

Radius of gyration: 23.82 Å; Cα contacts (8 Å, |Δi|>4): 198; chains: 1; bounding box: 50×43×83 Å